Protein AF-B0XCE0-F1 (afdb_monomer)

Mean predicted aligned error: 9.71 Å

Organism: Culex quinquefasciatus (NCBI:txid7176)

pLDDT: mean 85.97, std 21.3, range [27.52, 98.75]

Radius of gyration: 24.55 Å; Cα contacts (8 Å, |Δi|>4): 309; chains: 1; bounding box: 71×74×61 Å

Secondary structure (DSSP, 8-state):
-------------------------EE-HHHHHHHHHHHTT--HHHHHHHHHTTS-SSHHHHHHHHHHHHHTT-EETTTEE-HHHHGGGEEPPTT---HHHHHHHHHHHHHTTS-TT-HHHHHHHHHHHHHHHT-EEP-S-EEPPPPHHHHHHHHHHHHHHTT--HHHHHHHHTT--TTSTTHHHHHHHHHHHTTSEETTTEE-HHHHHHHH--GGGGSHHHHHHHHHHHHHTTTS-HHHHHHHHIIIIITTTSTHHHHHHHHHHHHHTTPPPPS--TT---------------SPPPPP------

Foldseek 3Di:
DDDDDDDDDDDDDPPPPPPPPQPWDWAALVRLLVVLCVVVVNDPVNSVVCVVVVNDPDQVSLSSLLSSCVSLVQADQLPGGNCLRPLVQFDADVPDPCLVVQLVVQLCVQCVPPDSNPSSSSSVSSVVSCVPRVHDGDPGIDTRADDLVRLLVLLVVLCVVLVPDLLQLVCLLVLNQLPDPSRLVSQLSSCVSRVQADPVPGGDLSSQCNHAVQCLSVDPVLVVLLVVLCVVQVVPDSSVSRSCSCVRRNVLGHCSSVSSNVSSCVVCPPPDPDPDPPPPPDPDDPPPDPDDDDDDDDDDPPDDDD

Structure (mmCIF, N/CA/C/O backbone):
data_AF-B0XCE0-F1
#
_entry.id   AF-B0XCE0-F1
#
loop_
_atom_site.group_PDB
_atom_site.id
_atom_site.type_symbol
_atom_site.label_atom_id
_atom_site.label_alt_id
_atom_site.label_comp_id
_atom_site.label_asy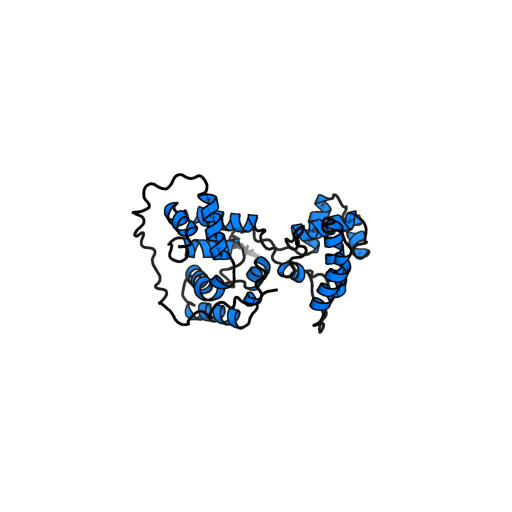m_id
_atom_site.label_entity_id
_atom_site.label_seq_id
_atom_site.pdbx_PDB_ins_code
_atom_site.Cartn_x
_atom_site.Cartn_y
_atom_site.Cartn_z
_atom_site.occupancy
_atom_site.B_iso_or_equiv
_atom_site.auth_seq_id
_atom_site.auth_comp_id
_atom_site.auth_asym_id
_atom_site.auth_atom_id
_atom_site.pdbx_PDB_model_num
ATOM 1 N N . MET A 1 1 ? -46.531 -47.023 -30.303 1.00 39.19 1 MET A N 1
ATOM 2 C CA . MET A 1 1 ? -45.510 -46.548 -29.345 1.00 39.19 1 MET A CA 1
ATOM 3 C C . MET A 1 1 ? -45.170 -45.105 -29.691 1.00 39.19 1 MET A C 1
ATOM 5 O O . MET A 1 1 ? -44.589 -44.873 -30.740 1.00 39.19 1 MET A O 1
ATOM 9 N N . ARG A 1 2 ? -45.614 -44.132 -28.889 1.00 35.97 2 ARG A N 1
ATOM 10 C CA . ARG A 1 2 ? -45.215 -42.720 -29.003 1.00 35.97 2 ARG A CA 1
ATOM 11 C C . ARG A 1 2 ? -44.577 -42.341 -27.670 1.00 35.97 2 ARG A C 1
ATOM 13 O O . ARG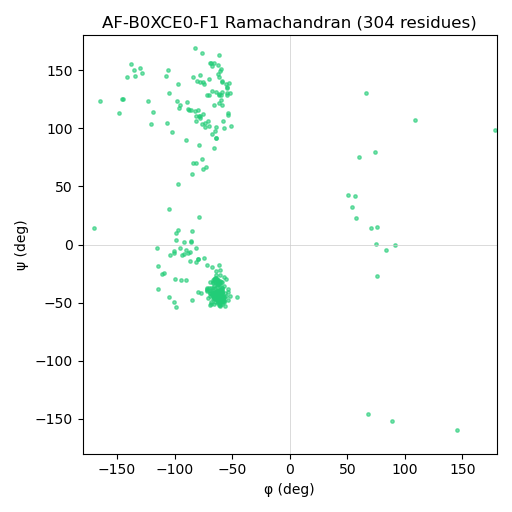 A 1 2 ? -45.287 -42.222 -26.678 1.00 35.97 2 ARG A O 1
ATOM 20 N N . SER A 1 3 ? -43.251 -42.254 -27.647 1.00 39.88 3 SER A N 1
ATOM 21 C CA . SER A 1 3 ? -42.489 -41.800 -26.482 1.00 39.88 3 SER A CA 1
ATOM 22 C C . SER A 1 3 ? -42.481 -40.277 -26.457 1.00 39.88 3 SER A C 1
ATOM 24 O O . SER A 1 3 ? -41.913 -39.651 -27.349 1.00 39.88 3 SER A O 1
ATOM 26 N N . SER A 1 4 ? -43.103 -39.688 -25.439 1.00 41.34 4 SER A N 1
ATOM 27 C CA . SER A 1 4 ? -42.958 -38.267 -25.123 1.00 41.34 4 SER A CA 1
ATOM 28 C C . SER A 1 4 ? -41.756 -38.093 -24.199 1.00 41.34 4 SER A C 1
ATOM 30 O O . SER A 1 4 ? -41.751 -38.605 -23.082 1.00 41.34 4 SER A O 1
ATOM 32 N N . ILE A 1 5 ? -40.730 -37.391 -24.676 1.00 47.34 5 ILE A N 1
ATOM 33 C CA . ILE A 1 5 ? -39.551 -37.010 -23.892 1.00 47.34 5 ILE A CA 1
ATOM 34 C C . ILE A 1 5 ? -39.867 -35.675 -23.212 1.00 47.34 5 ILE A C 1
ATOM 36 O O . ILE A 1 5 ? -40.105 -34.673 -23.883 1.00 47.34 5 ILE A O 1
ATOM 40 N N . ILE A 1 6 ? -39.898 -35.672 -21.880 1.00 51.94 6 ILE A N 1
ATOM 41 C CA . ILE A 1 6 ? -40.080 -34.471 -21.058 1.00 51.94 6 ILE A CA 1
ATOM 42 C C . ILE A 1 6 ? -38.703 -33.831 -20.853 1.00 51.94 6 ILE A C 1
ATOM 44 O O . ILE A 1 6 ? -37.829 -34.424 -20.224 1.00 51.94 6 ILE A O 1
ATOM 48 N N . PHE A 1 7 ? -38.507 -32.622 -21.380 1.00 42.62 7 PHE A N 1
ATOM 49 C CA . PHE A 1 7 ? -37.324 -31.805 -21.108 1.00 42.62 7 PHE A CA 1
ATOM 50 C C . PHE A 1 7 ? -37.498 -31.072 -19.772 1.00 42.62 7 PHE A C 1
ATOM 52 O O . PHE A 1 7 ? -38.310 -30.156 -19.659 1.00 42.62 7 PHE A O 1
ATOM 59 N N . PHE A 1 8 ? -36.722 -31.461 -18.759 1.00 46.72 8 PHE A N 1
ATOM 60 C CA . PHE A 1 8 ? -36.563 -30.679 -17.533 1.00 46.72 8 PHE A CA 1
ATOM 61 C C . PHE A 1 8 ? -35.598 -29.519 -17.796 1.00 46.72 8 PHE A C 1
ATOM 63 O O . PHE A 1 8 ? -34.400 -29.723 -17.984 1.00 46.72 8 PHE A O 1
ATOM 70 N N . VAL A 1 9 ? -36.120 -28.293 -17.806 1.00 47.78 9 VAL A N 1
ATOM 71 C CA . VAL A 1 9 ? -35.304 -27.074 -17.829 1.00 47.78 9 VAL A CA 1
ATOM 72 C C . VAL A 1 9 ? -34.851 -26.780 -16.399 1.00 47.78 9 VAL A C 1
ATOM 74 O O . VAL A 1 9 ? -35.644 -26.366 -15.556 1.00 47.78 9 VAL A O 1
ATOM 77 N N . LEU A 1 10 ? -33.570 -27.017 -16.116 1.00 48.25 10 LEU A N 1
ATOM 78 C CA . LEU A 1 10 ? -32.920 -26.588 -14.878 1.00 48.25 10 LEU A CA 1
ATOM 79 C C . LEU A 1 10 ? -32.693 -25.074 -14.935 1.00 48.25 10 LEU A C 1
ATOM 81 O O . LEU A 1 10 ? -31.787 -24.594 -15.614 1.00 48.25 10 LEU A O 1
ATOM 85 N N . VAL A 1 11 ? -33.513 -24.317 -14.209 1.00 48.44 11 VAL A N 1
ATOM 86 C CA . VAL A 1 11 ? -33.268 -22.894 -13.957 1.00 48.44 11 VAL A CA 1
ATOM 87 C C . VAL A 1 11 ? -32.165 -22.793 -12.903 1.00 48.44 11 VAL A C 1
ATOM 89 O O . VAL A 1 11 ? -32.398 -23.032 -11.719 1.00 48.44 11 VAL A O 1
ATOM 92 N N . GLN A 1 12 ? -30.945 -22.465 -13.330 1.00 51.88 12 GLN A N 1
ATOM 93 C CA . GLN A 1 12 ? -29.872 -22.097 -12.409 1.00 51.88 12 GLN A CA 1
ATOM 94 C C . GLN A 1 12 ? -30.176 -20.720 -11.812 1.00 51.88 12 GLN A C 1
ATOM 96 O O . GLN A 1 12 ? -30.049 -19.690 -12.472 1.00 51.88 12 GLN A O 1
ATOM 101 N N . VAL A 1 13 ? -30.576 -20.706 -10.542 1.00 49.22 13 VAL A N 1
ATOM 102 C CA . VAL A 1 13 ? -30.609 -19.487 -9.734 1.00 49.22 13 VAL A CA 1
ATOM 103 C C . VAL A 1 13 ? -29.165 -19.134 -9.393 1.00 49.22 13 VAL A C 1
ATOM 105 O O . VAL A 1 13 ? -28.558 -19.730 -8.504 1.00 49.22 13 VAL A O 1
ATOM 108 N N . TYR A 1 14 ? -28.597 -18.166 -10.108 1.00 47.81 14 TYR A N 1
ATOM 109 C CA . TYR A 1 14 ? -27.361 -17.531 -9.674 1.00 47.81 14 TYR A CA 1
ATOM 110 C C . TYR A 1 14 ? -27.675 -16.673 -8.448 1.00 47.81 14 TYR A C 1
ATOM 112 O O . TYR A 1 14 ? -28.196 -15.565 -8.559 1.00 47.81 14 TYR A O 1
ATOM 120 N N . LEU A 1 15 ? -27.338 -17.185 -7.263 1.00 43.59 15 LEU A N 1
ATOM 121 C CA . LEU A 1 15 ? -27.109 -16.356 -6.084 1.00 43.59 15 LEU A CA 1
ATOM 122 C C . LEU A 1 15 ? -25.872 -15.498 -6.366 1.00 43.59 15 LEU A C 1
ATOM 124 O O . LEU A 1 15 ? -24.748 -15.843 -6.007 1.00 43.59 15 LEU A O 1
ATOM 128 N N . GLY A 1 16 ? -26.084 -14.382 -7.062 1.00 36.53 16 GLY A N 1
ATOM 129 C CA . GLY A 1 16 ? -25.133 -13.287 -7.105 1.00 36.53 16 GLY A CA 1
ATOM 130 C C . GLY A 1 16 ? -25.012 -12.735 -5.694 1.00 36.53 16 GLY A C 1
ATOM 131 O O . GLY A 1 16 ? -25.796 -11.880 -5.292 1.00 36.53 16 GLY A O 1
ATOM 132 N N . GLY A 1 17 ? -24.058 -13.257 -4.919 1.00 40.50 17 GLY A N 1
ATOM 133 C CA . GLY A 1 17 ? -23.617 -12.594 -3.704 1.00 40.50 17 GLY A CA 1
ATOM 134 C C . GLY A 1 17 ? -23.230 -11.178 -4.100 1.00 40.50 17 GLY A C 1
ATOM 135 O O . GLY A 1 17 ? -22.311 -10.999 -4.898 1.00 40.50 17 GLY A O 1
ATOM 136 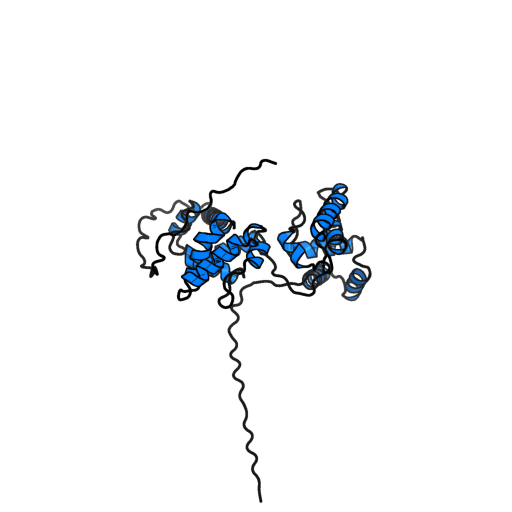N N . ALA A 1 18 ? -23.986 -10.190 -3.624 1.00 38.94 18 ALA A N 1
ATOM 137 C CA . ALA A 1 18 ? -23.699 -8.792 -3.876 1.00 38.94 18 ALA A CA 1
ATOM 138 C C . ALA A 1 18 ? -22.284 -8.516 -3.359 1.00 38.94 18 ALA A C 1
ATOM 140 O O . ALA A 1 18 ? -22.060 -8.401 -2.154 1.00 38.94 18 ALA A O 1
ATOM 141 N N . SER A 1 19 ? -21.312 -8.484 -4.270 1.00 44.38 19 SER A N 1
ATOM 142 C CA . SER A 1 19 ? -19.959 -8.058 -3.956 1.00 44.38 19 SER A CA 1
ATOM 143 C C . SER A 1 19 ? -20.070 -6.597 -3.562 1.00 44.38 19 SER A C 1
ATOM 145 O O . SER A 1 19 ? -20.237 -5.729 -4.418 1.00 44.38 19 SER A O 1
ATOM 147 N N . LEU A 1 20 ? -20.051 -6.333 -2.257 1.00 46.53 20 LEU A N 1
ATOM 148 C CA . LEU A 1 20 ? -20.001 -4.988 -1.714 1.00 46.53 20 LEU A CA 1
ATOM 149 C C . LEU A 1 20 ? -18.799 -4.305 -2.381 1.00 46.53 20 LEU A C 1
ATOM 151 O O . LEU A 1 20 ? -17.667 -4.757 -2.217 1.00 46.53 20 LEU A O 1
ATOM 155 N N . HIS A 1 21 ? -19.060 -3.311 -3.239 1.00 48.22 21 HIS A N 1
ATOM 156 C CA . HIS A 1 21 ? -18.074 -2.734 -4.158 1.00 48.22 21 HIS A CA 1
ATOM 157 C C . HIS A 1 21 ? -17.109 -1.819 -3.387 1.00 48.22 21 HIS A C 1
ATOM 159 O O . HIS A 1 21 ? -17.093 -0.597 -3.529 1.00 48.22 21 HIS A O 1
ATOM 165 N N . HIS A 1 22 ? -16.330 -2.410 -2.487 1.00 64.81 22 HIS A N 1
ATOM 166 C CA . HIS A 1 22 ? -15.210 -1.767 -1.832 1.00 64.81 22 HIS A CA 1
ATOM 167 C C . HIS A 1 22 ? -14.111 -1.585 -2.870 1.00 64.81 22 HIS A C 1
ATOM 169 O O . HIS A 1 22 ? -13.747 -2.536 -3.559 1.00 64.81 22 HIS A O 1
ATOM 175 N N . LYS A 1 23 ? -13.580 -0.365 -2.995 1.00 75.06 23 LYS A N 1
ATOM 176 C CA . LYS A 1 23 ? -12.422 -0.073 -3.850 1.00 75.06 23 LYS A CA 1
ATOM 177 C C . LYS A 1 23 ? -11.157 -0.653 -3.204 1.00 75.06 23 LYS A C 1
ATOM 179 O O . LYS A 1 23 ? -10.329 0.097 -2.691 1.00 75.06 23 LYS A O 1
ATOM 184 N N . ILE A 1 24 ? -11.083 -1.979 -3.126 1.00 90.81 24 ILE A N 1
ATOM 185 C CA . ILE A 1 24 ? -9.892 -2.740 -2.765 1.00 90.81 24 ILE A CA 1
ATOM 186 C C . ILE A 1 24 ? -9.241 -3.128 -4.083 1.00 90.81 24 ILE A C 1
ATOM 188 O O . ILE A 1 24 ? -9.856 -3.795 -4.915 1.00 90.81 24 ILE A O 1
ATOM 192 N N . THR A 1 25 ? -8.006 -2.691 -4.278 1.00 93.69 25 THR A N 1
ATOM 193 C CA . THR A 1 25 ? -7.316 -2.851 -5.552 1.00 93.69 25 THR A CA 1
ATOM 194 C C . THR A 1 25 ? -6.287 -3.962 -5.440 1.00 93.69 25 THR A C 1
ATOM 196 O O . THR A 1 25 ? -5.467 -3.974 -4.523 1.00 93.69 25 THR A O 1
ATOM 199 N N . TYR A 1 26 ? -6.317 -4.880 -6.404 1.00 95.62 26 TYR A N 1
ATOM 200 C CA . TYR A 1 26 ? -5.296 -5.902 -6.579 1.00 95.62 26 TYR A CA 1
ATOM 201 C C . TYR A 1 26 ? -4.713 -5.792 -7.985 1.00 95.62 26 TYR A C 1
ATOM 203 O O . TYR A 1 26 ? -5.460 -5.884 -8.962 1.00 95.62 26 TYR A O 1
ATOM 211 N N . LYS A 1 27 ? -3.394 -5.628 -8.094 1.00 96.81 27 LYS A N 1
ATOM 212 C CA . LYS A 1 27 ? -2.685 -5.530 -9.380 1.00 96.81 27 LYS A CA 1
ATOM 213 C C . LYS A 1 27 ? -1.446 -6.406 -9.368 1.00 96.81 27 LYS A C 1
ATOM 215 O O . LYS A 1 27 ? -0.817 -6.581 -8.330 1.00 96.81 27 LYS A O 1
ATOM 220 N N . SER A 1 28 ? -1.104 -6.992 -10.505 1.00 98.00 28 SER A N 1
ATOM 221 C CA . SER A 1 28 ? 0.242 -7.518 -10.744 1.00 98.00 28 SER A CA 1
ATOM 222 C C . SER A 1 28 ? 1.176 -6.381 -11.174 1.00 98.00 28 SER A C 1
ATOM 224 O O . SER A 1 28 ? 0.712 -5.289 -11.513 1.00 98.00 28 SER A O 1
ATOM 226 N N . PHE A 1 29 ? 2.488 -6.632 -11.214 1.00 98.25 29 PHE A N 1
ATOM 227 C CA . PHE A 1 29 ? 3.428 -5.654 -11.772 1.00 98.25 29 PHE A CA 1
ATOM 228 C C . PHE A 1 29 ? 3.095 -5.342 -13.239 1.00 98.25 29 PHE A C 1
ATOM 230 O O . PHE A 1 29 ? 3.064 -4.183 -13.636 1.00 98.25 29 PHE A O 1
ATOM 237 N N . HIS A 1 30 ? 2.748 -6.371 -14.020 1.00 97.50 30 HIS A N 1
ATOM 238 C CA . HIS A 1 30 ? 2.351 -6.225 -15.422 1.00 97.50 30 HIS A CA 1
ATOM 239 C C . HIS A 1 30 ? 1.041 -5.450 -15.612 1.00 97.50 30 HIS A C 1
ATOM 241 O O . HIS A 1 30 ? 0.876 -4.803 -16.642 1.00 97.50 30 HIS A O 1
ATOM 247 N N . ASP A 1 31 ? 0.105 -5.499 -14.659 1.00 97.94 31 ASP A N 1
ATOM 248 C CA . ASP A 1 31 ? -1.089 -4.644 -14.706 1.00 97.94 31 ASP A CA 1
ATOM 249 C C . ASP A 1 31 ? -0.688 -3.170 -14.565 1.00 97.94 31 ASP A C 1
ATOM 251 O O . ASP A 1 31 ? -1.054 -2.359 -15.409 1.00 97.94 31 ASP A O 1
ATOM 255 N N . GLY A 1 32 ? 0.136 -2.839 -13.561 1.00 97.62 32 GLY A N 1
ATOM 256 C CA . GLY A 1 32 ? 0.628 -1.471 -13.363 1.00 97.62 32 GLY A CA 1
ATOM 257 C C . GLY A 1 32 ? 1.460 -0.958 -14.543 1.00 97.62 32 GLY A C 1
ATOM 258 O O . GLY A 1 32 ? 1.291 0.186 -14.961 1.00 97.62 32 GLY A O 1
ATOM 259 N N . LEU A 1 33 ? 2.306 -1.823 -15.110 1.00 98.06 33 LEU A N 1
ATOM 260 C CA . LEU A 1 33 ? 3.136 -1.513 -16.271 1.00 98.06 33 LEU A CA 1
ATOM 261 C C . LEU A 1 33 ? 2.290 -1.209 -17.515 1.00 98.06 33 LEU A C 1
ATOM 263 O O . LEU A 1 33 ? 2.564 -0.237 -18.212 1.00 98.06 33 LEU A O 1
ATOM 267 N N . ARG A 1 34 ? 1.250 -2.010 -17.783 1.00 98.25 34 ARG A N 1
ATOM 268 C CA . ARG A 1 34 ? 0.350 -1.802 -18.929 1.00 98.25 34 ARG A CA 1
ATOM 269 C C . ARG A 1 34 ? -0.482 -0.535 -18.793 1.00 98.25 34 ARG A C 1
ATOM 271 O O . ARG A 1 34 ? -0.550 0.226 -19.746 1.00 98.25 34 ARG A O 1
ATOM 278 N N . GLU A 1 35 ? -1.035 -0.263 -17.613 1.00 98.25 35 GLU A N 1
ATOM 279 C CA . GLU A 1 35 ? -1.755 0.995 -17.369 1.00 98.25 35 GLU A CA 1
ATOM 280 C C . GLU A 1 35 ? -0.847 2.216 -17.607 1.00 98.25 35 GLU A C 1
ATOM 282 O O . GLU A 1 35 ? -1.242 3.183 -18.248 1.00 98.25 35 GLU A O 1
ATOM 287 N N . CYS A 1 36 ? 0.409 2.162 -17.157 1.00 98.62 36 CYS A N 1
ATOM 288 C CA . CYS A 1 36 ? 1.365 3.238 -17.421 1.00 98.62 36 CYS A CA 1
ATOM 289 C C . CYS A 1 36 ? 1.792 3.328 -18.891 1.00 98.62 36 CYS A C 1
ATOM 291 O O . CYS A 1 36 ? 2.055 4.425 -19.379 1.00 98.62 36 CYS A O 1
ATOM 293 N N . ALA A 1 37 ? 1.852 2.205 -19.609 1.00 98.56 37 ALA A N 1
ATOM 294 C CA . ALA A 1 37 ? 2.075 2.211 -21.049 1.00 98.56 37 ALA A CA 1
ATOM 295 C C . ALA A 1 37 ? 0.922 2.912 -21.783 1.00 98.56 37 ALA A C 1
ATOM 297 O O . ALA A 1 37 ? 1.190 3.708 -22.678 1.00 98.56 37 ALA A O 1
ATOM 298 N N . GLU A 1 38 ? -0.328 2.702 -21.357 1.00 98.31 38 GLU A N 1
ATOM 299 C CA . GLU A 1 38 ? -1.489 3.435 -21.879 1.00 98.31 38 GLU A CA 1
ATOM 300 C C . GLU A 1 38 ? -1.363 4.945 -21.626 1.00 98.31 38 GLU A C 1
ATOM 302 O O . GLU A 1 38 ? -1.566 5.732 -22.547 1.00 98.31 38 GLU A O 1
ATOM 307 N N . TYR A 1 39 ? -0.951 5.366 -20.423 1.00 98.12 39 TYR A N 1
ATOM 308 C CA . TYR A 1 39 ? -0.774 6.792 -20.097 1.00 98.12 39 TYR A CA 1
ATOM 309 C C . TYR A 1 39 ? 0.310 7.487 -20.928 1.00 98.12 39 TYR A C 1
ATOM 311 O O . TYR A 1 39 ? 0.215 8.687 -21.177 1.00 98.12 39 TYR A O 1
ATOM 319 N N . TYR A 1 40 ? 1.342 6.748 -21.337 1.00 97.94 40 TYR A N 1
ATOM 320 C CA . TYR A 1 40 ? 2.426 7.253 -22.182 1.00 97.94 40 TYR A CA 1
ATOM 321 C C . TYR A 1 40 ? 2.255 6.910 -23.667 1.00 97.94 40 TYR A C 1
ATOM 323 O O . TYR A 1 40 ? 3.193 7.108 -24.437 1.00 97.94 40 TYR A O 1
ATOM 331 N N . GLU A 1 41 ? 1.093 6.384 -24.068 1.00 97.88 41 GLU A N 1
ATOM 332 C CA . GLU A 1 41 ? 0.791 5.986 -25.450 1.00 97.88 41 GLU A CA 1
ATOM 333 C C . GLU A 1 41 ? 1.830 5.008 -26.048 1.00 97.88 41 GLU A C 1
ATOM 335 O O . GLU A 1 41 ? 2.108 4.989 -27.250 1.00 97.88 41 GLU A O 1
ATOM 340 N N . ILE A 1 42 ? 2.418 4.154 -25.205 1.00 98.06 42 ILE A N 1
ATOM 341 C CA . ILE A 1 42 ? 3.362 3.112 -25.613 1.00 98.06 42 ILE A CA 1
ATOM 342 C C . ILE A 1 42 ? 2.559 1.928 -26.156 1.00 98.06 42 ILE A C 1
ATOM 344 O O . ILE A 1 42 ? 1.820 1.271 -25.425 1.00 98.06 42 ILE A O 1
ATOM 348 N N . SER A 1 43 ? 2.727 1.627 -27.447 1.00 97.94 43 SER A N 1
ATOM 349 C CA . SER A 1 43 ? 2.045 0.490 -28.076 1.00 97.94 43 SER A CA 1
ATOM 350 C C . SER A 1 43 ? 2.399 -0.842 -27.401 1.00 97.94 43 SER A C 1
ATOM 352 O O . SER A 1 43 ? 3.527 -1.024 -26.936 1.00 97.94 43 SER A O 1
ATOM 354 N N . ASN A 1 44 ? 1.480 -1.813 -27.439 1.00 97.50 44 ASN A N 1
ATOM 355 C CA . ASN A 1 44 ? 1.734 -3.163 -26.920 1.00 97.50 44 ASN A CA 1
ATOM 356 C C . ASN A 1 44 ? 2.998 -3.792 -27.535 1.00 97.50 44 ASN A C 1
ATOM 358 O O . ASN A 1 44 ? 3.806 -4.357 -26.810 1.00 97.50 44 ASN A O 1
ATOM 362 N N . CYS A 1 45 ? 3.237 -3.612 -28.841 1.00 97.81 45 CYS A N 1
ATOM 363 C CA . CYS A 1 45 ? 4.445 -4.120 -29.501 1.00 97.81 45 CYS A CA 1
ATOM 364 C C . CYS A 1 45 ? 5.733 -3.502 -28.934 1.00 97.81 45 CYS A C 1
ATOM 366 O O . CYS A 1 45 ? 6.739 -4.191 -28.766 1.00 97.81 45 CYS A O 1
ATOM 368 N N . THR A 1 46 ? 5.714 -2.201 -28.635 1.00 98.44 46 THR A N 1
ATOM 369 C CA . THR A 1 46 ? 6.854 -1.507 -28.019 1.00 98.44 46 THR A CA 1
ATOM 370 C C . THR A 1 46 ? 7.058 -1.964 -26.577 1.00 98.44 46 THR A C 1
ATOM 372 O O . THR A 1 46 ? 8.194 -2.194 -26.165 1.00 98.44 46 THR A O 1
ATOM 375 N N . LEU A 1 47 ? 5.972 -2.128 -25.820 1.00 98.38 47 LEU A N 1
ATOM 376 C CA . LEU A 1 47 ? 6.027 -2.612 -24.445 1.00 98.38 47 LEU A CA 1
ATOM 377 C C . LEU A 1 47 ? 6.597 -4.034 -24.368 1.00 98.38 47 LEU A C 1
ATOM 379 O O . LEU A 1 47 ? 7.499 -4.288 -23.571 1.00 98.38 47 LEU A O 1
ATOM 383 N N . ASP A 1 48 ? 6.127 -4.936 -25.229 1.00 98.19 48 ASP A N 1
ATOM 384 C CA . ASP A 1 48 ? 6.626 -6.310 -25.315 1.00 98.19 48 ASP A CA 1
ATOM 385 C C . ASP A 1 48 ? 8.118 -6.333 -25.650 1.00 98.19 48 ASP A C 1
ATOM 387 O O . ASP A 1 48 ? 8.875 -7.105 -25.060 1.00 98.19 48 ASP A O 1
ATOM 391 N N . LYS A 1 49 ? 8.570 -5.434 -26.535 1.00 98.38 49 LYS A N 1
ATOM 392 C CA . LYS A 1 49 ? 9.994 -5.257 -26.830 1.00 98.38 49 LYS A CA 1
ATOM 393 C C . LYS A 1 49 ? 10.778 -4.811 -25.594 1.00 98.38 49 LYS A C 1
ATOM 395 O O . LYS A 1 49 ? 11.814 -5.400 -25.306 1.00 98.38 49 LYS A O 1
ATOM 400 N N . TYR A 1 50 ? 10.288 -3.825 -24.839 1.00 98.44 50 TYR A N 1
ATOM 401 C CA . TYR A 1 50 ? 10.946 -3.397 -23.600 1.00 98.44 50 TYR A CA 1
ATOM 402 C C . TYR A 1 50 ? 11.064 -4.538 -22.589 1.00 98.44 50 TYR A C 1
ATOM 404 O O . TYR A 1 50 ? 12.117 -4.689 -21.978 1.00 98.44 50 TYR A O 1
ATOM 412 N N . ILE A 1 51 ? 10.026 -5.363 -22.438 1.00 97.56 51 ILE A N 1
ATOM 413 C CA . ILE A 1 51 ? 10.053 -6.527 -21.542 1.00 97.56 51 ILE A CA 1
ATOM 414 C C . ILE A 1 51 ? 11.053 -7.576 -22.049 1.00 97.56 51 ILE A C 1
ATOM 416 O O . ILE A 1 51 ? 11.874 -8.063 -21.272 1.00 97.56 51 ILE A O 1
ATOM 420 N N . ALA A 1 52 ? 11.021 -7.901 -23.345 1.00 97.69 52 ALA A N 1
ATOM 421 C CA . ALA A 1 52 ? 11.920 -8.879 -23.961 1.00 97.69 52 ALA A CA 1
ATOM 422 C C . ALA A 1 52 ? 13.399 -8.465 -23.862 1.00 97.69 52 ALA A C 1
ATOM 424 O O . ALA A 1 52 ? 14.272 -9.309 -23.674 1.00 97.69 52 ALA A O 1
ATOM 425 N N . GLU A 1 53 ? 13.675 -7.164 -23.923 1.00 97.44 53 GLU A N 1
ATOM 426 C CA . GLU A 1 53 ? 15.008 -6.576 -23.758 1.00 97.44 53 GLU A CA 1
ATOM 427 C C . GLU A 1 53 ? 15.379 -6.330 -22.283 1.00 97.44 53 GLU A C 1
ATOM 429 O O . GLU A 1 53 ? 16.375 -5.669 -21.999 1.00 97.44 53 GLU A O 1
ATOM 434 N N . SER A 1 54 ? 14.610 -6.877 -21.330 1.00 96.56 54 SER A N 1
ATOM 435 C CA . SER A 1 54 ? 14.847 -6.736 -19.885 1.00 96.56 54 SER A CA 1
ATOM 436 C C . SER A 1 54 ? 14.904 -5.279 -19.410 1.00 96.56 54 SER A C 1
ATOM 438 O O . SER A 1 54 ? 15.709 -4.920 -18.553 1.00 96.56 54 SER A O 1
ATOM 440 N N . TYR A 1 55 ? 13.988 -4.459 -19.932 1.00 97.94 55 TYR A N 1
ATOM 441 C CA . TYR A 1 55 ? 13.789 -3.054 -19.579 1.00 97.94 55 TYR A CA 1
ATOM 442 C C . TYR A 1 55 ? 15.048 -2.212 -19.860 1.00 97.94 55 TYR A C 1
ATOM 444 O O . TYR A 1 55 ? 15.759 -1.848 -18.924 1.00 97.94 55 TYR A O 1
ATOM 452 N N . PRO A 1 56 ? 15.350 -1.887 -21.133 1.00 98.12 56 PRO A N 1
ATOM 453 C CA . PRO A 1 56 ? 16.590 -1.202 -21.498 1.00 98.12 56 PRO A CA 1
ATOM 454 C C . PRO A 1 56 ? 16.712 0.176 -20.832 1.00 98.12 56 PRO A C 1
ATOM 456 O O . PRO A 1 56 ? 15.715 0.869 -20.621 1.00 98.12 56 PRO A O 1
ATOM 459 N N . ASN A 1 57 ? 17.948 0.606 -20.546 1.00 97.69 57 ASN A N 1
ATOM 460 C CA . ASN A 1 57 ? 18.225 1.884 -19.882 1.00 97.69 57 ASN A CA 1
ATOM 461 C C . ASN A 1 57 ? 18.066 3.079 -20.839 1.00 97.69 57 ASN A C 1
ATOM 463 O O . ASN A 1 57 ? 19.044 3.667 -21.299 1.00 97.69 57 ASN A O 1
ATOM 467 N N . ILE A 1 58 ? 16.819 3.410 -21.161 1.00 97.94 58 ILE A N 1
ATOM 468 C CA . ILE A 1 58 ? 16.433 4.543 -22.004 1.00 97.94 58 ILE A CA 1
ATOM 469 C C . ILE A 1 58 ? 15.338 5.357 -21.316 1.00 97.94 58 ILE A C 1
ATOM 471 O O . ILE A 1 58 ? 14.532 4.818 -20.557 1.00 97.94 58 ILE A O 1
ATOM 475 N N . GLU A 1 59 ? 15.277 6.655 -21.606 1.00 97.56 59 GLU A N 1
ATOM 476 C CA . GLU A 1 59 ? 14.354 7.587 -20.945 1.00 97.56 59 GLU A CA 1
ATOM 477 C C . GLU A 1 59 ? 12.876 7.125 -20.959 1.00 97.56 59 GLU A C 1
ATOM 479 O O . GLU A 1 59 ? 12.253 7.159 -19.892 1.00 97.56 59 GLU A O 1
ATOM 484 N N . PRO A 1 60 ? 12.302 6.609 -22.072 1.00 98.12 60 PRO A N 1
ATOM 485 C CA . PRO A 1 60 ? 10.922 6.115 -22.063 1.00 98.12 60 PRO A CA 1
ATOM 486 C C . PRO A 1 60 ? 10.686 4.984 -21.056 1.00 98.12 60 PRO A C 1
ATOM 488 O O . PRO A 1 60 ? 9.662 4.963 -20.376 1.00 98.12 60 PRO A O 1
ATOM 491 N N . VAL A 1 61 ? 11.649 4.069 -20.909 1.00 98.62 61 VAL A N 1
ATOM 492 C CA . VAL A 1 61 ? 11.562 2.957 -19.953 1.00 98.62 61 VAL A CA 1
ATOM 493 C C . VAL A 1 61 ? 11.725 3.462 -18.524 1.00 98.62 61 VAL A C 1
ATOM 495 O O . VAL A 1 61 ? 10.985 3.031 -17.644 1.00 98.62 61 VAL A O 1
ATOM 498 N N . GLN A 1 62 ? 12.624 4.418 -18.276 1.00 98.56 62 GLN A N 1
ATOM 499 C CA . GLN A 1 62 ? 12.769 5.017 -16.945 1.00 98.56 62 GLN A CA 1
ATOM 500 C C . GLN A 1 62 ? 11.467 5.686 -16.478 1.00 98.56 62 GLN A C 1
ATOM 502 O O . GLN A 1 62 ? 11.035 5.473 -15.344 1.00 98.56 62 GLN A O 1
ATOM 507 N N . ARG A 1 63 ? 10.801 6.442 -17.364 1.00 98.44 63 ARG A N 1
ATOM 508 C CA . ARG A 1 63 ? 9.491 7.059 -17.090 1.00 98.44 63 ARG A CA 1
ATOM 509 C C . ARG A 1 63 ? 8.396 6.015 -16.879 1.00 98.44 63 ARG A C 1
ATOM 511 O O . ARG A 1 63 ? 7.630 6.118 -15.923 1.00 98.44 63 ARG A O 1
ATOM 518 N N . LEU A 1 64 ? 8.353 4.988 -17.729 1.00 98.75 64 LEU A N 1
ATOM 519 C CA . LEU A 1 64 ? 7.401 3.883 -17.616 1.00 98.75 64 LEU A CA 1
ATOM 520 C C . LEU A 1 64 ? 7.531 3.161 -16.264 1.00 98.75 64 LEU A C 1
ATOM 522 O O . LEU A 1 64 ? 6.529 2.930 -15.585 1.00 98.75 64 LEU A O 1
ATOM 526 N N . ILE A 1 65 ? 8.759 2.849 -15.842 1.00 98.75 65 ILE A N 1
ATOM 527 C CA . ILE A 1 65 ? 9.034 2.217 -14.548 1.00 98.75 65 ILE A CA 1
ATOM 528 C C . ILE A 1 65 ? 8.649 3.143 -13.394 1.00 98.75 65 ILE A C 1
ATOM 530 O O . ILE A 1 65 ? 7.946 2.706 -12.488 1.00 98.75 65 ILE A O 1
ATOM 534 N N . HIS A 1 66 ? 9.040 4.419 -13.429 1.00 98.69 66 HIS A N 1
ATOM 535 C CA . HIS A 1 66 ? 8.664 5.388 -12.393 1.00 98.69 66 HIS A CA 1
ATOM 536 C C . HIS A 1 66 ? 7.145 5.502 -12.222 1.00 98.69 66 HIS A C 1
ATOM 538 O O . HIS A 1 66 ? 6.653 5.364 -11.100 1.00 98.69 66 HIS A O 1
ATOM 544 N N . CYS A 1 67 ? 6.398 5.640 -13.323 1.00 98.75 67 CYS A N 1
ATOM 545 C CA . CYS A 1 67 ? 4.936 5.607 -13.293 1.00 98.75 67 CYS A CA 1
ATOM 546 C C . CYS A 1 67 ? 4.419 4.305 -12.681 1.00 98.75 67 CYS A C 1
ATOM 548 O O . CYS A 1 67 ? 3.539 4.336 -11.822 1.00 98.75 67 CYS A O 1
ATOM 550 N N . THR A 1 68 ? 4.985 3.161 -13.078 1.00 98.75 68 THR A N 1
ATOM 551 C CA . THR A 1 68 ? 4.557 1.847 -12.581 1.00 98.75 68 THR A CA 1
ATOM 552 C C . THR A 1 68 ? 4.716 1.763 -11.066 1.00 98.75 68 THR A C 1
ATOM 554 O O . THR A 1 68 ? 3.784 1.361 -10.375 1.00 98.75 68 THR A O 1
ATOM 557 N N . LEU A 1 69 ? 5.855 2.201 -10.518 1.00 98.62 69 LEU A N 1
ATOM 558 C CA . LEU A 1 69 ? 6.076 2.178 -9.071 1.00 98.62 69 LEU A CA 1
ATOM 559 C C . LEU A 1 69 ? 5.136 3.132 -8.314 1.00 98.62 69 LEU A C 1
ATOM 561 O O . LEU A 1 69 ? 4.685 2.802 -7.215 1.00 98.62 69 LEU A O 1
ATOM 565 N N . HIS A 1 70 ? 4.808 4.292 -8.890 1.00 97.75 70 HIS A N 1
ATOM 566 C CA . HIS A 1 70 ? 3.803 5.204 -8.329 1.00 97.75 70 HIS A CA 1
ATOM 567 C C . HIS A 1 70 ? 2.397 4.600 -8.355 1.00 97.75 70 HIS A C 1
ATOM 569 O O . HIS A 1 70 ? 1.704 4.613 -7.340 1.00 97.75 70 HIS A O 1
ATOM 575 N N . ASN A 1 71 ? 1.994 4.005 -9.477 1.00 96.62 71 ASN A N 1
ATOM 576 C CA . ASN A 1 71 ? 0.680 3.383 -9.657 1.00 96.62 71 ASN A CA 1
ATOM 577 C C . ASN A 1 71 ? 0.480 2.154 -8.743 1.00 96.62 71 ASN A C 1
ATOM 579 O O . ASN A 1 71 ? -0.631 1.851 -8.310 1.00 96.62 71 ASN A O 1
ATOM 583 N N . LEU A 1 72 ? 1.569 1.461 -8.395 1.00 98.12 72 LEU A N 1
ATOM 584 C CA . LEU A 1 72 ? 1.579 0.379 -7.403 1.00 98.12 72 LEU A CA 1
ATOM 585 C C . LEU A 1 72 ? 1.748 0.883 -5.957 1.00 98.12 72 LEU A C 1
ATOM 587 O O . LEU A 1 72 ? 1.818 0.075 -5.031 1.00 98.12 72 LEU A O 1
ATOM 591 N N . VAL A 1 73 ? 1.820 2.204 -5.752 1.00 98.00 73 VAL A N 1
ATOM 592 C CA . VAL A 1 73 ? 1.999 2.880 -4.452 1.00 98.00 73 VAL A CA 1
ATOM 593 C C . VAL A 1 73 ? 3.282 2.432 -3.734 1.00 98.00 73 VAL A C 1
ATOM 595 O O . VAL A 1 73 ? 3.440 2.583 -2.522 1.00 98.00 73 VAL A O 1
ATOM 598 N N . SER A 1 74 ? 4.247 1.915 -4.492 1.00 98.31 74 SER A N 1
ATOM 599 C CA . SER A 1 74 ? 5.487 1.328 -3.992 1.00 98.31 74 SER A CA 1
ATOM 600 C C . SER A 1 74 ? 6.676 2.287 -4.051 1.00 98.31 74 SER A C 1
ATOM 602 O O . SER A 1 74 ? 7.797 1.898 -3.727 1.00 98.31 74 SER A O 1
ATOM 604 N N . TRP A 1 75 ? 6.451 3.537 -4.452 1.00 97.75 75 TRP A N 1
ATOM 605 C CA . TRP A 1 75 ? 7.461 4.586 -4.549 1.00 97.75 75 TRP A CA 1
ATOM 606 C C . TRP A 1 75 ? 6.934 5.918 -4.019 1.00 97.75 75 TRP A C 1
ATOM 608 O O . TRP A 1 75 ? 5.729 6.164 -3.948 1.00 97.75 75 TRP A O 1
ATOM 618 N N . THR A 1 76 ? 7.841 6.779 -3.578 1.00 95.62 76 THR A N 1
ATOM 619 C CA . THR A 1 76 ? 7.546 8.167 -3.229 1.00 95.62 76 THR A CA 1
ATOM 620 C C . THR A 1 76 ? 8.734 9.022 -3.620 1.00 95.62 76 THR A C 1
ATOM 622 O O . THR A 1 76 ? 9.856 8.762 -3.184 1.00 95.62 76 THR A O 1
ATOM 625 N N . ASP A 1 77 ? 8.496 10.052 -4.426 1.00 94.50 77 ASP A N 1
ATOM 626 C CA . ASP A 1 77 ? 9.559 10.960 -4.846 1.00 94.50 77 ASP A CA 1
ATOM 627 C C . ASP A 1 77 ? 10.220 11.620 -3.627 1.00 94.50 77 ASP A C 1
ATOM 629 O O . ASP A 1 77 ? 9.586 11.897 -2.607 1.00 94.50 77 ASP A O 1
ATOM 633 N N . GLY A 1 78 ? 11.545 11.748 -3.680 1.00 90.56 78 GLY A N 1
ATOM 634 C CA . GLY A 1 78 ? 12.376 12.181 -2.552 1.00 90.56 78 GLY A CA 1
ATOM 635 C C . GLY A 1 78 ? 12.621 11.127 -1.459 1.00 90.56 78 GLY A C 1
ATOM 636 O O . GLY A 1 78 ? 13.678 11.165 -0.836 1.00 90.56 78 GLY A O 1
ATOM 637 N N . LYS A 1 79 ? 11.720 10.153 -1.249 1.00 92.81 79 LYS A N 1
ATOM 638 C CA . LYS A 1 79 ? 11.884 9.083 -0.235 1.00 92.81 79 LYS A CA 1
ATOM 639 C C . LYS A 1 79 ? 12.380 7.752 -0.816 1.00 92.81 79 LYS A C 1
ATOM 641 O O . LYS A 1 79 ? 13.073 7.005 -0.134 1.00 92.81 79 LYS A O 1
ATOM 646 N N . GLY A 1 80 ? 12.057 7.465 -2.074 1.00 95.00 80 GLY A N 1
ATOM 647 C CA . GLY A 1 80 ? 12.411 6.229 -2.766 1.00 95.00 80 GLY A CA 1
ATOM 648 C C . GLY A 1 80 ? 11.380 5.110 -2.603 1.00 95.00 80 GLY A C 1
ATOM 649 O O . GLY A 1 80 ? 10.178 5.352 -2.469 1.00 95.00 80 GLY A O 1
ATOM 650 N N . VAL A 1 81 ? 11.857 3.866 -2.670 1.00 97.50 81 VAL A N 1
ATOM 651 C CA . VAL A 1 81 ? 11.014 2.664 -2.671 1.00 97.50 81 VAL A CA 1
ATOM 652 C C . VAL A 1 81 ? 10.440 2.358 -1.290 1.00 97.50 81 VAL A C 1
ATOM 654 O O . VAL A 1 81 ? 11.134 2.395 -0.276 1.00 97.50 81 VAL A O 1
ATOM 657 N N . LYS A 1 82 ? 9.169 1.967 -1.262 1.00 98.00 82 LYS A N 1
ATOM 658 C CA . LYS A 1 82 ? 8.519 1.361 -0.100 1.00 98.00 82 LYS A CA 1
ATOM 659 C C . LYS A 1 82 ? 8.691 -0.147 -0.187 1.00 98.00 82 LYS A C 1
ATOM 661 O O . LYS A 1 82 ? 7.869 -0.843 -0.781 1.00 98.00 82 LYS A O 1
ATOM 666 N N . GLU A 1 83 ? 9.775 -0.659 0.392 1.00 97.44 83 GLU A N 1
ATOM 667 C CA . GLU A 1 83 ? 10.114 -2.088 0.320 1.00 97.44 83 GLU A CA 1
ATOM 668 C C . GLU A 1 83 ? 8.963 -2.996 0.790 1.00 97.44 83 GLU A C 1
ATOM 670 O O . GLU A 1 83 ? 8.698 -4.018 0.164 1.00 97.44 83 GLU A O 1
ATOM 675 N N . HIS A 1 84 ? 8.226 -2.601 1.837 1.00 97.38 84 HIS A N 1
ATOM 676 C CA . HIS A 1 84 ? 7.074 -3.347 2.361 1.00 97.38 84 HIS A CA 1
ATOM 677 C C . HIS A 1 84 ? 5.919 -3.524 1.359 1.00 97.38 84 HIS A C 1
ATOM 679 O O . HIS A 1 84 ? 5.097 -4.416 1.545 1.00 97.38 84 HIS A O 1
ATOM 685 N N . VAL A 1 85 ? 5.887 -2.719 0.294 1.00 98.38 85 VAL A N 1
ATOM 686 C CA . VAL A 1 85 ? 4.950 -2.844 -0.829 1.00 98.38 85 VAL A CA 1
ATOM 687 C C . VAL A 1 85 ? 5.625 -3.553 -1.994 1.00 98.38 85 VAL A C 1
ATOM 689 O O . VAL A 1 85 ? 5.125 -4.558 -2.498 1.00 98.38 85 VAL A O 1
ATOM 692 N N . PHE A 1 86 ? 6.782 -3.039 -2.422 1.00 98.50 86 PHE A N 1
ATOM 693 C CA . PHE A 1 86 ? 7.369 -3.428 -3.700 1.00 98.50 86 PHE A CA 1
ATOM 694 C C . PHE A 1 86 ? 7.830 -4.885 -3.727 1.00 98.50 86 PHE A C 1
ATOM 696 O O . PHE A 1 86 ? 7.705 -5.564 -4.745 1.00 98.50 86 PHE A O 1
ATOM 703 N N . ARG A 1 87 ? 8.274 -5.407 -2.580 1.00 96.88 87 ARG A N 1
ATOM 704 C CA . ARG A 1 87 ? 8.682 -6.807 -2.454 1.00 96.88 87 ARG A CA 1
ATOM 705 C C . ARG A 1 87 ? 7.602 -7.813 -2.847 1.00 96.88 87 ARG A C 1
ATOM 707 O O . ARG A 1 87 ? 7.933 -8.913 -3.272 1.00 96.88 87 ARG A O 1
ATOM 714 N N . ASN A 1 88 ? 6.323 -7.457 -2.702 1.00 97.50 88 ASN A N 1
ATOM 715 C CA . ASN A 1 88 ? 5.211 -8.375 -2.947 1.00 97.50 88 ASN A CA 1
ATOM 716 C C . ASN A 1 88 ? 5.103 -8.750 -4.436 1.00 97.50 88 ASN A C 1
ATOM 718 O O . ASN A 1 88 ? 4.511 -9.769 -4.788 1.00 97.50 88 ASN A O 1
ATOM 722 N N . PHE A 1 89 ? 5.703 -7.950 -5.321 1.00 98.38 89 PHE A N 1
ATOM 723 C CA . PHE A 1 89 ? 5.725 -8.188 -6.762 1.00 98.38 89 PHE A CA 1
ATOM 724 C C . PHE A 1 89 ? 6.852 -9.112 -7.217 1.00 98.38 89 PHE A C 1
ATOM 726 O O . PHE A 1 89 ? 6.965 -9.356 -8.414 1.00 98.38 89 PHE A O 1
ATOM 733 N N . PHE A 1 90 ? 7.653 -9.654 -6.298 1.00 98.00 90 PHE A N 1
ATOM 734 C CA . PHE A 1 90 ? 8.782 -10.519 -6.620 1.00 98.00 90 PHE A CA 1
ATOM 735 C C . PHE A 1 90 ? 8.735 -11.821 -5.822 1.00 98.00 90 PHE A C 1
ATOM 737 O O . PHE A 1 90 ? 8.280 -11.867 -4.680 1.00 98.00 90 PHE A O 1
ATOM 744 N N . VAL A 1 91 ? 9.234 -12.891 -6.433 1.00 96.44 91 VAL A N 1
ATOM 745 C CA . VAL A 1 91 ? 9.395 -14.207 -5.818 1.00 96.44 91 VAL A CA 1
ATOM 746 C C . VAL A 1 91 ? 10.884 -14.548 -5.822 1.00 96.44 91 VAL A C 1
ATOM 748 O O . VAL A 1 91 ? 11.452 -14.716 -6.908 1.00 96.44 91 VAL A O 1
ATOM 751 N N . PRO A 1 92 ? 11.531 -14.644 -4.646 1.00 95.38 92 PRO A N 1
ATOM 752 C CA . PRO A 1 92 ? 12.932 -15.027 -4.575 1.00 95.38 92 PRO A CA 1
ATOM 753 C C . PRO A 1 92 ? 13.137 -16.470 -5.037 1.00 95.38 92 PRO A C 1
ATOM 755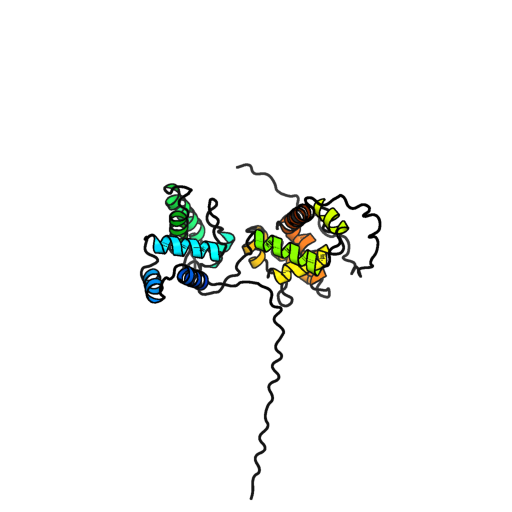 O O . PRO A 1 92 ? 12.221 -17.297 -4.993 1.00 95.38 92 PRO A O 1
ATOM 758 N N . ALA A 1 93 ? 14.355 -16.777 -5.483 1.00 90.88 93 ALA A N 1
ATOM 759 C CA . ALA A 1 93 ? 14.724 -18.141 -5.836 1.00 90.88 93 ALA A CA 1
ATOM 760 C C . ALA A 1 93 ? 14.639 -19.064 -4.609 1.00 90.88 93 ALA A C 1
ATOM 762 O O . ALA A 1 93 ? 14.919 -18.660 -3.478 1.00 90.88 93 ALA A O 1
ATOM 763 N N . VAL A 1 94 ? 14.265 -20.326 -4.830 1.00 92.12 94 VAL A N 1
ATOM 764 C CA . VAL A 1 94 ? 14.177 -21.319 -3.752 1.00 92.12 94 VAL A CA 1
ATOM 765 C C . VAL A 1 94 ? 15.548 -21.477 -3.090 1.00 92.12 94 VAL A C 1
ATOM 767 O O . VAL A 1 94 ? 16.531 -21.773 -3.762 1.00 92.12 94 VAL A O 1
ATOM 770 N N . GLY A 1 95 ? 15.604 -21.284 -1.770 1.00 89.69 95 GLY A N 1
ATOM 771 C CA . GLY A 1 95 ? 16.835 -21.394 -0.982 1.00 89.69 95 GLY A CA 1
ATOM 772 C C . GLY A 1 95 ? 17.710 -20.137 -0.959 1.00 89.69 95 GLY A C 1
ATOM 773 O O . GLY A 1 95 ? 18.689 -20.112 -0.217 1.00 89.69 95 GLY A O 1
ATOM 774 N N . ASP A 1 96 ? 17.364 -19.082 -1.701 1.00 92.31 96 ASP A N 1
ATOM 775 C CA . ASP A 1 96 ? 18.036 -17.791 -1.565 1.00 92.31 96 ASP A CA 1
ATOM 776 C C . ASP A 1 96 ? 17.493 -17.055 -0.336 1.00 92.31 96 ASP A C 1
ATOM 778 O O . ASP A 1 96 ? 16.343 -16.624 -0.306 1.00 92.31 96 ASP A O 1
ATOM 782 N N . SER A 1 97 ? 18.324 -16.916 0.693 1.00 92.88 97 SER A N 1
ATOM 783 C CA . SER A 1 97 ? 18.023 -16.129 1.894 1.00 92.88 97 SER A CA 1
ATOM 784 C C . SER A 1 97 ? 18.675 -14.743 1.886 1.00 92.88 97 SER A C 1
ATOM 786 O O . SER A 1 97 ? 18.452 -13.951 2.799 1.00 92.88 97 SER A O 1
ATOM 788 N N . CYS A 1 98 ? 19.510 -14.444 0.889 1.00 94.75 98 CYS A N 1
ATOM 789 C CA . CYS A 1 98 ? 20.343 -13.242 0.833 1.00 94.75 98 CYS A CA 1
ATOM 790 C C . CYS A 1 98 ? 19.804 -12.179 -0.137 1.00 94.75 98 CYS A C 1
ATOM 792 O O . CYS A 1 98 ? 20.316 -11.056 -0.139 1.00 94.75 98 CYS A O 1
ATOM 794 N N . TYR A 1 99 ? 18.784 -12.502 -0.940 1.00 95.88 99 TYR A N 1
ATOM 795 C CA . TYR A 1 99 ? 18.164 -11.613 -1.934 1.00 95.88 99 TYR A CA 1
ATOM 796 C C . TYR A 1 99 ? 17.868 -10.204 -1.400 1.00 95.88 99 TYR A C 1
ATOM 798 O O . TYR A 1 99 ? 18.218 -9.213 -2.041 1.00 95.88 99 TYR A O 1
ATOM 806 N N . ALA A 1 100 ? 17.294 -10.087 -0.198 1.00 95.56 100 ALA A N 1
ATOM 807 C CA . ALA A 1 100 ? 16.893 -8.797 0.361 1.00 95.56 100 ALA A CA 1
ATOM 808 C C . ALA A 1 100 ? 18.111 -7.907 0.651 1.00 95.56 100 ALA A C 1
ATOM 810 O O . ALA A 1 100 ? 18.144 -6.741 0.259 1.00 95.56 100 ALA A O 1
ATOM 811 N N . ASN A 1 101 ? 19.151 -8.467 1.279 1.00 97.12 101 ASN A N 1
ATOM 812 C CA . ASN A 1 101 ? 20.375 -7.724 1.585 1.0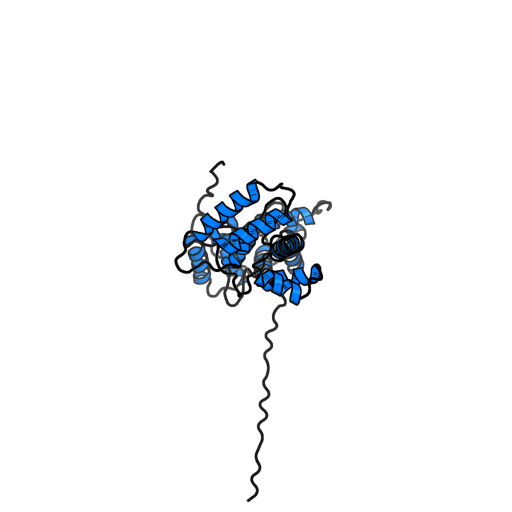0 97.12 101 ASN A CA 1
ATOM 813 C C . ASN A 1 101 ? 21.124 -7.323 0.309 1.00 97.12 101 ASN A C 1
ATOM 815 O O . ASN A 1 101 ? 21.533 -6.170 0.191 1.00 97.12 101 ASN A O 1
ATOM 819 N N . ARG A 1 102 ? 21.231 -8.229 -0.674 1.00 97.00 102 ARG A N 1
ATOM 820 C CA . ARG A 1 102 ? 21.838 -7.920 -1.981 1.00 97.00 102 ARG A CA 1
ATOM 821 C C . ARG A 1 102 ? 21.080 -6.824 -2.723 1.00 97.00 102 ARG A C 1
ATOM 823 O O . ARG A 1 102 ? 21.700 -5.926 -3.286 1.00 97.00 102 ARG A O 1
ATOM 830 N N . THR A 1 103 ? 19.749 -6.859 -2.676 1.00 98.00 103 THR A N 1
ATOM 831 C CA . THR A 1 103 ? 18.911 -5.836 -3.311 1.00 98.00 103 THR A CA 1
ATOM 832 C C . THR A 1 103 ? 19.127 -4.468 -2.670 1.00 98.00 103 THR A C 1
ATOM 834 O O . THR A 1 103 ? 19.357 -3.496 -3.384 1.00 98.00 103 THR A O 1
ATOM 837 N N . ARG A 1 104 ? 19.127 -4.373 -1.333 1.00 97.62 104 ARG A N 1
ATOM 838 C CA . ARG A 1 104 ? 19.380 -3.100 -0.633 1.00 97.62 104 ARG A CA 1
ATOM 839 C C . ARG A 1 104 ? 20.775 -2.548 -0.916 1.00 97.62 104 ARG A C 1
ATOM 841 O O . ARG A 1 104 ? 20.914 -1.343 -1.116 1.00 97.62 104 ARG A O 1
ATOM 848 N N . GLU A 1 105 ? 21.788 -3.412 -0.968 1.00 97.75 105 GLU A N 1
ATOM 849 C CA . GLU A 1 105 ? 23.157 -3.006 -1.306 1.00 97.75 105 GLU A CA 1
ATOM 850 C C . GLU A 1 105 ? 23.259 -2.479 -2.741 1.00 97.75 105 GLU A C 1
ATOM 852 O O . GLU A 1 105 ? 23.839 -1.418 -2.980 1.00 97.75 105 GLU A O 1
ATOM 857 N N . CYS A 1 106 ? 22.626 -3.178 -3.688 1.00 98.06 106 CYS A N 1
ATOM 858 C CA . CYS A 1 106 ? 22.521 -2.736 -5.074 1.00 98.06 106 CYS A CA 1
ATOM 859 C C . CYS A 1 106 ? 21.869 -1.351 -5.164 1.00 98.06 106 CYS A C 1
ATOM 861 O O . CYS A 1 106 ? 22.443 -0.453 -5.777 1.00 98.06 106 CYS A O 1
ATOM 863 N N . ILE A 1 107 ? 20.726 -1.141 -4.496 1.00 97.50 107 ILE A N 1
ATOM 864 C CA . ILE A 1 107 ? 20.011 0.146 -4.512 1.00 97.50 1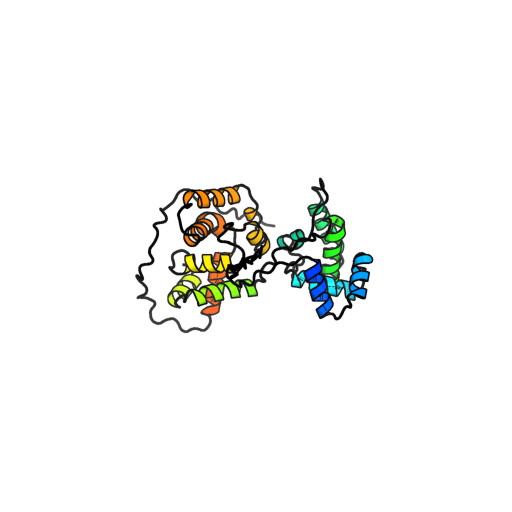07 ILE A CA 1
ATOM 865 C C . ILE A 1 107 ? 20.894 1.254 -3.946 1.00 97.50 107 ILE A C 1
ATOM 867 O O . ILE A 1 107 ? 20.982 2.328 -4.541 1.00 97.50 107 ILE A O 1
ATOM 871 N N . ARG A 1 108 ? 21.572 1.005 -2.816 1.00 96.44 108 ARG A N 1
ATOM 872 C CA . ARG A 1 108 ? 22.482 1.985 -2.213 1.00 96.44 108 ARG A CA 1
ATOM 873 C C . ARG A 1 108 ? 23.584 2.364 -3.199 1.00 96.44 108 ARG A C 1
ATOM 875 O O . ARG A 1 108 ? 23.797 3.547 -3.436 1.00 96.44 108 ARG A O 1
ATOM 882 N N . SER A 1 109 ? 24.228 1.376 -3.811 1.00 96.38 109 SER A N 1
ATOM 883 C CA . SER A 1 109 ? 25.335 1.585 -4.746 1.00 96.38 109 SER A CA 1
ATOM 884 C C . SER A 1 109 ? 24.909 2.294 -6.038 1.00 96.38 109 SER A C 1
ATOM 886 O O . SER A 1 109 ? 25.593 3.212 -6.498 1.00 96.38 109 SER A O 1
ATOM 888 N N . ALA A 1 110 ? 23.777 1.898 -6.623 1.00 94.62 110 ALA A N 1
ATOM 889 C CA . ALA A 1 110 ? 23.276 2.453 -7.877 1.00 94.62 110 ALA A CA 1
ATOM 890 C C . ALA A 1 110 ? 22.760 3.889 -7.697 1.00 94.62 110 ALA A C 1
ATOM 892 O O . ALA A 1 110 ? 23.145 4.794 -8.438 1.00 94.62 110 ALA A O 1
ATOM 893 N N . CYS A 1 111 ? 21.968 4.134 -6.650 1.00 93.75 111 CYS A N 1
ATOM 894 C CA . CYS A 1 111 ? 21.360 5.439 -6.401 1.00 93.75 111 CYS A CA 1
ATOM 895 C C . CYS A 1 111 ? 22.295 6.450 -5.718 1.00 93.75 111 CYS A C 1
ATOM 897 O O . CYS A 1 111 ? 21.973 7.636 -5.715 1.00 93.75 111 CYS A O 1
ATOM 899 N N . HIS A 1 112 ? 23.432 6.035 -5.142 1.00 91.00 112 HIS A N 1
ATOM 900 C CA . HIS A 1 112 ? 24.386 6.956 -4.499 1.00 91.00 112 HIS A CA 1
ATOM 901 C C . HIS A 1 112 ? 24.970 7.984 -5.478 1.00 91.00 112 HIS A C 1
ATOM 903 O O . HIS A 1 112 ? 25.273 9.108 -5.095 1.00 91.00 112 HIS A O 1
ATOM 909 N N . ARG A 1 113 ? 25.129 7.608 -6.752 1.00 87.62 113 ARG A N 1
ATOM 910 C CA . ARG A 1 113 ? 25.719 8.473 -7.788 1.00 87.62 113 ARG A CA 1
ATOM 911 C C . ARG A 1 113 ? 24.696 9.336 -8.528 1.00 87.62 113 ARG A C 1
ATOM 913 O O . ARG A 1 113 ? 25.084 10.136 -9.373 1.00 87.62 113 ARG A O 1
ATOM 920 N N . LEU A 1 114 ? 23.408 9.153 -8.246 1.00 92.25 114 LEU A N 1
ATOM 921 C CA . LEU A 1 114 ? 22.327 9.865 -8.916 1.00 92.25 114 LEU A CA 1
ATOM 922 C C . LEU A 1 114 ? 21.874 11.061 -8.089 1.00 92.25 114 LEU A C 1
ATOM 924 O O . LEU A 1 114 ? 21.658 10.934 -6.883 1.00 92.25 114 LEU A O 1
ATOM 928 N N . ASP A 1 115 ? 21.638 12.182 -8.770 1.00 91.44 115 ASP A N 1
ATOM 929 C CA . ASP A 1 115 ? 21.015 13.356 -8.168 1.00 91.44 115 ASP A CA 1
ATOM 930 C C . ASP A 1 115 ? 19.686 12.996 -7.481 1.00 91.44 115 ASP A C 1
ATOM 932 O O . ASP A 1 115 ? 18.893 12.202 -8.001 1.00 91.44 115 ASP A O 1
ATOM 936 N N . HIS A 1 116 ? 19.433 13.579 -6.307 1.00 86.75 116 HIS A N 1
ATOM 937 C CA . HIS A 1 116 ? 18.233 13.291 -5.516 1.00 86.75 116 HIS A CA 1
ATOM 938 C C . HIS A 1 116 ? 16.936 13.704 -6.230 1.00 86.75 116 HIS A C 1
ATOM 940 O O . HIS A 1 116 ? 15.903 13.063 -6.012 1.00 86.75 116 HIS A O 1
ATOM 946 N N . GLY A 1 117 ? 16.990 14.723 -7.095 1.00 91.06 117 GLY A N 1
ATOM 947 C CA . GLY A 1 117 ? 15.876 15.178 -7.927 1.00 91.06 117 GLY A CA 1
ATOM 948 C C . GLY A 1 117 ? 15.650 14.333 -9.184 1.00 91.06 117 GLY A C 1
ATOM 949 O O . GLY A 1 117 ? 14.589 14.429 -9.799 1.00 91.06 117 GLY A O 1
ATOM 950 N N . ASN A 1 118 ? 16.586 13.453 -9.561 1.00 94.62 118 ASN A N 1
ATOM 951 C CA . ASN A 1 118 ? 16.417 12.570 -10.717 1.00 94.62 118 ASN A CA 1
ATOM 952 C C . ASN A 1 118 ? 15.572 11.332 -10.367 1.00 94.62 118 ASN A C 1
ATOM 954 O O . ASN A 1 118 ? 16.061 10.202 -10.273 1.00 94.62 118 ASN A O 1
ATOM 958 N N . HIS A 1 119 ? 14.276 11.550 -10.145 1.00 96.44 119 HIS A N 1
ATOM 959 C CA . HIS A 1 119 ? 13.349 10.508 -9.703 1.00 96.44 119 HIS A CA 1
ATOM 960 C C . HIS A 1 119 ? 13.183 9.368 -10.719 1.00 96.44 119 HIS A C 1
ATOM 962 O O . HIS A 1 119 ? 13.068 8.215 -10.304 1.00 96.44 119 HIS A O 1
ATOM 968 N N . PHE A 1 120 ? 13.243 9.656 -12.025 1.00 97.69 120 PHE A N 1
ATOM 969 C CA . PHE A 1 120 ? 13.123 8.639 -13.076 1.00 97.69 120 PHE A CA 1
ATOM 970 C C . PHE A 1 120 ? 14.298 7.658 -13.061 1.00 97.69 120 PHE A C 1
ATOM 972 O O . PHE A 1 120 ? 14.081 6.449 -12.969 1.00 97.69 120 PHE A O 1
ATOM 979 N N . ALA A 1 121 ? 15.537 8.161 -13.066 1.00 97.38 121 ALA A N 1
ATOM 980 C CA . ALA A 1 121 ? 16.716 7.298 -13.026 1.00 97.38 121 ALA A CA 1
ATOM 981 C C . ALA A 1 121 ? 16.788 6.507 -11.713 1.00 97.38 121 ALA A C 1
ATOM 983 O O . ALA A 1 121 ? 17.076 5.315 -11.723 1.00 97.38 121 ALA A O 1
ATOM 984 N N . ARG A 1 122 ? 16.462 7.131 -10.572 1.00 97.81 122 ARG A N 1
ATOM 985 C CA . ARG A 1 122 ? 16.478 6.446 -9.267 1.00 97.81 122 ARG A CA 1
ATOM 986 C C . ARG A 1 122 ? 15.427 5.340 -9.172 1.00 97.81 122 ARG A C 1
ATOM 988 O O . ARG A 1 122 ? 15.722 4.274 -8.630 1.00 97.81 122 ARG A O 1
ATOM 995 N N . ALA A 1 123 ? 14.217 5.575 -9.680 1.00 98.31 123 ALA A N 1
ATOM 996 C CA . ALA A 1 123 ? 13.174 4.554 -9.745 1.00 98.31 123 ALA A CA 1
ATOM 997 C C . ALA A 1 123 ? 13.591 3.395 -10.658 1.00 98.31 123 ALA A C 1
ATOM 999 O O . ALA A 1 123 ? 13.441 2.235 -10.276 1.00 98.31 123 ALA A O 1
ATOM 1000 N N . TYR A 1 124 ? 14.174 3.710 -11.817 1.00 98.62 124 TYR A N 1
ATOM 1001 C CA . TYR A 1 124 ? 14.702 2.722 -12.753 1.00 98.62 124 TYR A CA 1
ATOM 1002 C C . TYR A 1 124 ? 15.811 1.858 -12.137 1.00 98.62 124 TYR A C 1
ATOM 1004 O O . TYR A 1 124 ? 15.685 0.637 -12.123 1.00 98.62 124 TYR A O 1
ATOM 1012 N N . GLU A 1 125 ? 16.853 2.463 -11.557 1.00 98.19 125 GLU A N 1
ATOM 1013 C CA . GLU A 1 125 ? 17.943 1.718 -10.907 1.00 98.19 125 GLU A CA 1
ATOM 1014 C C . GLU A 1 125 ? 17.425 0.870 -9.739 1.00 98.19 125 GLU A C 1
ATOM 1016 O O . GLU A 1 125 ? 17.831 -0.276 -9.548 1.00 98.19 125 GLU A O 1
ATOM 1021 N N . THR A 1 126 ? 16.460 1.397 -8.982 1.00 98.31 126 THR A N 1
ATOM 1022 C CA . THR A 1 126 ? 15.826 0.636 -7.904 1.00 98.31 126 THR A CA 1
ATOM 1023 C C . THR A 1 126 ? 15.081 -0.583 -8.443 1.00 98.31 126 THR A C 1
ATOM 1025 O O . THR A 1 126 ? 15.255 -1.681 -7.917 1.00 98.31 126 THR A O 1
ATOM 1028 N N . PHE A 1 127 ? 14.289 -0.421 -9.504 1.00 98.50 127 PHE A N 1
ATOM 1029 C CA . PHE A 1 127 ? 13.621 -1.531 -10.180 1.00 98.50 127 PHE A CA 1
ATOM 1030 C C . PHE A 1 127 ? 14.627 -2.569 -10.690 1.00 98.50 127 PHE A C 1
ATOM 1032 O O . PHE A 1 127 ? 14.447 -3.752 -10.413 1.00 98.50 127 PHE A O 1
ATOM 1039 N N . GLN A 1 128 ? 15.704 -2.140 -11.356 1.00 98.25 128 GLN A N 1
ATOM 1040 C CA . GLN A 1 128 ? 16.735 -3.043 -11.872 1.00 98.25 128 GLN A CA 1
ATOM 1041 C C . GLN A 1 128 ? 17.403 -3.850 -10.753 1.00 98.25 128 GLN A C 1
ATOM 1043 O O . GLN A 1 128 ? 17.622 -5.053 -10.891 1.00 98.25 128 GLN A O 1
ATOM 1048 N N . CYS A 1 129 ? 17.646 -3.236 -9.594 1.00 98.19 129 CYS A N 1
ATOM 1049 C CA . CYS A 1 129 ? 18.144 -3.961 -8.431 1.00 98.19 129 CYS A CA 1
ATOM 1050 C C . CYS A 1 129 ? 17.170 -5.039 -7.939 1.00 98.19 129 CYS A C 1
ATOM 1052 O O . CYS A 1 129 ? 17.612 -6.145 -7.641 1.00 98.19 129 CYS A O 1
ATOM 1054 N N . TYR A 1 130 ? 15.861 -4.774 -7.881 1.00 98.25 130 TYR A N 1
ATOM 1055 C CA . TYR A 1 130 ? 14.887 -5.823 -7.550 1.00 98.25 130 TYR A CA 1
ATOM 1056 C C . TYR A 1 130 ? 14.840 -6.911 -8.627 1.00 98.25 130 TYR A C 1
ATOM 1058 O O . TYR A 1 130 ? 14.896 -8.096 -8.305 1.00 98.25 130 TYR A O 1
ATOM 1066 N N . TYR A 1 131 ? 14.797 -6.511 -9.896 1.00 97.38 131 TYR A N 1
ATOM 1067 C CA . TYR A 1 131 ? 14.727 -7.414 -11.039 1.00 97.38 131 TYR A CA 1
ATOM 1068 C C . TYR A 1 131 ? 15.917 -8.383 -11.098 1.00 97.38 131 TYR A C 1
ATOM 1070 O O . TYR A 1 131 ? 15.741 -9.560 -11.403 1.00 97.38 131 TYR A O 1
ATOM 1078 N N . HIS A 1 132 ? 17.119 -7.924 -10.740 1.00 96.06 132 HIS A N 1
ATOM 1079 C CA . HIS A 1 132 ? 18.328 -8.747 -10.778 1.00 96.06 132 HIS A CA 1
ATOM 1080 C C . HIS A 1 132 ? 18.690 -9.430 -9.454 1.00 96.06 132 HIS A C 1
ATOM 1082 O O . HIS A 1 132 ? 19.315 -10.489 -9.480 1.00 96.06 132 HIS A O 1
ATOM 1088 N N . GLN A 1 133 ? 18.358 -8.835 -8.303 1.00 96.94 133 GLN A N 1
ATOM 1089 C CA . GLN A 1 133 ? 18.825 -9.317 -6.994 1.00 96.94 133 GLN A CA 1
ATOM 1090 C C . GLN A 1 133 ? 17.722 -9.925 -6.129 1.00 96.94 133 GLN A C 1
ATOM 1092 O O . GLN A 1 133 ? 18.036 -10.744 -5.264 1.00 96.94 133 GLN A O 1
ATOM 1097 N N . TRP A 1 134 ? 16.456 -9.539 -6.327 1.00 96.69 134 TRP A N 1
ATOM 1098 C CA . TRP A 1 134 ? 15.355 -10.031 -5.497 1.00 96.69 134 TRP A CA 1
ATOM 1099 C C . TRP A 1 134 ? 14.819 -11.369 -5.999 1.00 96.69 134 TRP A C 1
ATOM 1101 O O . TRP A 1 134 ? 14.620 -12.287 -5.207 1.00 96.69 134 TRP A O 1
ATOM 1111 N N . GLY A 1 135 ? 14.567 -11.483 -7.303 1.00 93.06 135 GLY A N 1
ATOM 1112 C CA . GLY A 1 135 ? 14.026 -12.690 -7.923 1.00 93.06 135 GLY A CA 1
ATOM 1113 C C . GLY A 1 135 ? 13.091 -12.391 -9.092 1.00 93.06 135 GLY A C 1
ATOM 1114 O O . GLY A 1 135 ? 13.113 -11.307 -9.667 1.00 93.06 135 GLY A O 1
ATOM 1115 N N . ASN A 1 136 ? 12.247 -13.361 -9.439 1.00 95.19 136 ASN A N 1
ATOM 1116 C CA . ASN A 1 136 ? 11.348 -13.251 -10.587 1.00 95.19 136 ASN A CA 1
ATOM 1117 C C . ASN A 1 136 ? 10.133 -12.379 -10.266 1.00 95.19 136 ASN A C 1
ATOM 1119 O O . ASN A 1 136 ? 9.598 -12.446 -9.159 1.00 95.19 136 ASN A O 1
ATOM 1123 N N . ILE A 1 137 ? 9.635 -11.633 -11.254 1.00 97.25 137 ILE A N 1
ATOM 1124 C CA . ILE A 1 137 ? 8.366 -10.909 -11.125 1.00 97.25 137 ILE A CA 1
ATOM 1125 C C . ILE A 1 137 ? 7.231 -11.918 -10.893 1.00 97.25 137 ILE A C 1
ATOM 1127 O O . ILE A 1 137 ? 7.068 -12.896 -11.623 1.00 97.25 137 ILE A O 1
ATOM 1131 N N . SER A 1 138 ? 6.439 -11.679 -9.853 1.00 96.56 138 SER A N 1
ATOM 1132 C CA . SER A 1 138 ? 5.289 -12.498 -9.495 1.00 96.56 138 SER A CA 1
ATOM 1133 C C . SER A 1 138 ? 4.149 -12.281 -10.497 1.00 96.56 138 SER A C 1
ATOM 1135 O O . SER A 1 138 ? 3.717 -11.141 -10.688 1.00 96.56 138 SER A O 1
ATOM 1137 N N . PRO A 1 139 ? 3.567 -13.349 -11.075 1.00 93.69 139 PRO A N 1
ATOM 1138 C CA . PRO A 1 139 ? 2.379 -13.220 -11.919 1.00 93.69 139 PRO A CA 1
ATOM 1139 C C . PRO A 1 139 ? 1.110 -12.946 -11.094 1.00 93.69 139 PRO A C 1
ATOM 1141 O O . PRO A 1 139 ? 0.052 -12.645 -11.644 1.00 93.69 139 PRO A O 1
ATOM 1144 N N . LYS A 1 140 ? 1.179 -13.089 -9.763 1.00 96.56 140 LYS A N 1
ATOM 1145 C CA . LYS A 1 140 ? 0.024 -12.925 -8.880 1.00 96.56 140 LYS A CA 1
ATOM 1146 C C . LYS A 1 140 ? -0.274 -11.449 -8.662 1.00 96.56 140 LYS A C 1
ATOM 1148 O O . LYS A 1 140 ? 0.630 -10.651 -8.411 1.00 96.56 140 LYS A O 1
ATOM 1153 N N . LYS A 1 141 ? -1.563 -11.114 -8.653 1.00 97.25 141 LYS A N 1
ATOM 1154 C CA . LYS A 1 141 ? -2.025 -9.799 -8.216 1.00 97.25 141 LYS A CA 1
ATOM 1155 C C . LYS A 1 141 ? -1.780 -9.628 -6.717 1.00 97.25 141 LYS A C 1
ATOM 1157 O O . LYS A 1 141 ? -2.126 -10.507 -5.931 1.00 97.25 141 LYS A O 1
ATOM 1162 N N . GLN A 1 142 ? -1.199 -8.496 -6.350 1.00 97.62 142 GLN A N 1
ATOM 1163 C CA . GLN A 1 142 ? -0.887 -8.093 -4.984 1.00 97.62 142 GLN A CA 1
ATOM 1164 C C . GLN A 1 142 ? -1.868 -7.022 -4.526 1.00 97.62 142 GLN A C 1
ATOM 1166 O O . GLN A 1 142 ? -2.359 -6.243 -5.344 1.00 97.62 142 GLN A O 1
ATOM 1171 N N . PHE A 1 143 ? -2.145 -6.987 -3.226 1.00 97.50 143 PHE A N 1
ATOM 1172 C CA . PHE A 1 143 ? -2.892 -5.892 -2.616 1.00 97.50 143 PHE A CA 1
ATOM 1173 C C . PHE A 1 143 ? -2.138 -4.575 -2.833 1.00 97.50 143 PHE A C 1
ATOM 1175 O O . PHE A 1 143 ? -0.944 -4.492 -2.540 1.00 97.50 143 PHE A O 1
ATOM 1182 N N . ILE A 1 144 ? -2.834 -3.561 -3.346 1.00 97.56 144 ILE A N 1
ATOM 1183 C CA . ILE A 1 144 ? -2.280 -2.219 -3.526 1.00 97.56 144 ILE A CA 1
ATOM 1184 C C . ILE A 1 144 ? -2.679 -1.376 -2.317 1.00 97.56 144 ILE A C 1
ATOM 1186 O O . ILE A 1 144 ? -3.880 -1.185 -2.094 1.00 97.56 144 ILE A O 1
ATOM 1190 N N . PRO A 1 145 ? -1.708 -0.888 -1.524 1.00 97.19 145 PRO A N 1
ATOM 1191 C CA . PRO A 1 145 ? -2.021 -0.078 -0.365 1.00 97.19 145 PRO A CA 1
ATOM 1192 C C . PRO A 1 145 ? -2.589 1.267 -0.803 1.00 97.19 145 PRO A C 1
ATOM 1194 O O . PRO A 1 145 ? -2.340 1.763 -1.902 1.00 97.19 145 PRO A O 1
ATOM 1197 N N . ARG A 1 146 ? -3.352 1.879 0.091 1.00 95.12 146 ARG A N 1
ATOM 1198 C CA . ARG A 1 146 ? -3.858 3.233 -0.080 1.00 95.12 146 ARG A CA 1
ATOM 1199 C C . ARG A 1 146 ? -2.711 4.225 0.035 1.00 95.12 146 ARG A C 1
ATOM 1201 O O . ARG A 1 146 ? -1.828 4.072 0.885 1.00 95.12 146 ARG A O 1
ATOM 1208 N N . THR A 1 147 ? -2.759 5.269 -0.787 1.00 94.31 147 THR A N 1
ATOM 1209 C CA . THR A 1 147 ? -1.974 6.479 -0.529 1.00 94.31 147 THR A CA 1
ATOM 1210 C C . THR A 1 147 ? -2.410 7.096 0.805 1.00 94.31 147 THR A C 1
ATOM 1212 O O . THR A 1 147 ? -3.481 6.772 1.323 1.00 94.31 147 THR A O 1
ATOM 1215 N N . GLU A 1 148 ? -1.605 7.991 1.380 1.00 92.06 148 GLU A N 1
ATOM 1216 C CA . GLU A 1 148 ? -1.988 8.686 2.621 1.00 92.06 148 GLU A CA 1
ATOM 1217 C C . GLU A 1 148 ? -3.330 9.421 2.456 1.00 92.06 148 GLU A C 1
ATOM 1219 O O . GLU A 1 148 ? -4.211 9.300 3.304 1.00 92.06 148 GLU A O 1
ATOM 1224 N N . TYR A 1 149 ? -3.528 10.073 1.308 1.00 92.50 149 TYR A N 1
ATOM 1225 C CA . TYR A 1 149 ? -4.776 10.751 0.957 1.00 92.50 149 TYR A CA 1
ATOM 1226 C C . TYR A 1 149 ? -5.972 9.790 0.854 1.00 92.50 149 TYR A C 1
ATOM 1228 O O . TYR A 1 149 ? -7.049 10.054 1.396 1.00 92.50 149 TYR A O 1
ATOM 1236 N N . ASP A 1 150 ? -5.799 8.645 0.189 1.00 93.69 150 ASP A N 1
ATOM 1237 C CA . ASP A 1 150 ? -6.865 7.643 0.071 1.00 93.69 150 ASP A CA 1
ATOM 1238 C C . ASP A 1 150 ? -7.200 7.004 1.423 1.00 93.69 150 ASP A C 1
ATOM 1240 O O . ASP A 1 150 ? -8.335 6.579 1.655 1.00 93.69 150 ASP A O 1
ATOM 1244 N N . PHE A 1 151 ? -6.214 6.904 2.314 1.00 95.06 151 PHE A N 1
ATOM 1245 C CA . PHE A 1 151 ? -6.405 6.399 3.665 1.00 95.06 151 PHE A CA 1
ATOM 1246 C C . PHE A 1 151 ? -7.168 7.403 4.545 1.00 95.06 151 PHE A C 1
ATOM 1248 O O . PHE A 1 151 ? -8.076 7.005 5.273 1.00 95.06 151 PHE A O 1
ATOM 1255 N N . ASP A 1 152 ? -6.904 8.703 4.416 1.00 95.38 152 ASP A N 1
ATOM 1256 C CA . ASP A 1 152 ? -7.708 9.738 5.083 1.00 95.38 152 ASP A CA 1
ATOM 1257 C C . ASP A 1 152 ? -9.131 9.776 4.563 1.00 95.38 152 ASP A C 1
ATOM 1259 O O . ASP A 1 152 ? -10.086 9.861 5.335 1.00 95.38 152 ASP A O 1
ATOM 1263 N N . THR A 1 153 ? -9.278 9.645 3.247 1.00 94.25 153 THR A N 1
ATOM 1264 C CA . THR A 1 153 ? -10.585 9.551 2.603 1.00 94.25 153 THR A CA 1
ATOM 1265 C C . THR A 1 153 ? -11.361 8.352 3.143 1.00 94.25 153 THR A C 1
ATOM 1267 O O . THR A 1 153 ? -12.538 8.486 3.460 1.00 94.25 153 THR A O 1
ATOM 1270 N N . LEU A 1 154 ? -10.708 7.202 3.350 1.00 94.75 154 LEU A N 1
ATOM 1271 C CA . LEU A 1 154 ? -11.322 6.033 3.987 1.00 94.75 154 LEU A CA 1
ATOM 1272 C C . LEU A 1 154 ? -11.822 6.339 5.412 1.00 94.75 154 LEU A C 1
ATOM 1274 O O . LEU A 1 154 ? -12.922 5.916 5.777 1.00 94.75 154 LEU A O 1
ATOM 1278 N N . ILE A 1 155 ? -11.047 7.076 6.214 1.00 96.19 155 ILE A N 1
ATOM 1279 C CA . ILE A 1 155 ? -11.456 7.496 7.565 1.00 96.19 155 ILE A CA 1
ATOM 1280 C C . ILE A 1 155 ? -12.645 8.466 7.492 1.00 96.19 155 ILE A C 1
ATOM 1282 O O . ILE A 1 155 ? -13.620 8.304 8.226 1.00 96.19 155 ILE A O 1
ATOM 1286 N N . LEU A 1 156 ? -12.602 9.447 6.588 1.00 94.69 156 LEU A N 1
ATOM 1287 C CA . LEU A 1 156 ? -13.684 10.411 6.375 1.00 94.69 156 LEU A CA 1
ATOM 1288 C C . LEU A 1 156 ? -14.976 9.739 5.905 1.00 94.69 156 LEU A C 1
ATOM 1290 O O . LEU A 1 156 ? -16.056 10.099 6.375 1.00 94.69 156 LEU A O 1
ATOM 1294 N N . GLU A 1 157 ? -14.876 8.751 5.016 1.00 93.44 157 GLU A N 1
ATOM 1295 C CA . GLU A 1 157 ? -16.002 7.920 4.601 1.00 93.44 157 GLU A CA 1
ATOM 1296 C C . GLU A 1 157 ? -16.585 7.165 5.795 1.00 93.44 157 GLU A C 1
ATOM 1298 O O . GLU A 1 157 ? -17.799 7.181 5.983 1.00 93.44 157 GLU A O 1
ATOM 1303 N N . ALA A 1 158 ? -15.750 6.536 6.631 1.00 94.44 158 ALA A N 1
ATOM 1304 C CA . ALA A 1 158 ? -16.225 5.835 7.822 1.00 94.44 158 ALA A CA 1
ATOM 1305 C C . ALA A 1 158 ? -16.954 6.788 8.785 1.00 94.44 158 ALA A C 1
ATOM 1307 O O . ALA A 1 158 ? -18.060 6.479 9.226 1.00 94.44 158 ALA A O 1
ATOM 1308 N N . ILE A 1 159 ? -16.393 7.976 9.030 1.00 94.00 159 ILE A N 1
ATOM 1309 C CA . ILE A 1 159 ? -17.030 9.053 9.803 1.00 94.00 159 ILE A CA 1
ATOM 1310 C C . ILE A 1 159 ? -18.399 9.425 9.213 1.00 94.00 159 ILE A C 1
ATOM 1312 O O . ILE A 1 159 ? -19.376 9.580 9.945 1.00 94.00 159 ILE A O 1
ATOM 1316 N N . HIS A 1 160 ? -18.481 9.554 7.888 1.00 94.06 160 HIS A N 1
ATOM 1317 C CA . HIS A 1 160 ? -19.708 9.926 7.193 1.00 94.06 160 HIS A CA 1
ATOM 1318 C C . HIS A 1 160 ? -20.775 8.826 7.262 1.00 94.06 160 HIS A C 1
ATOM 1320 O O . HIS A 1 160 ? -21.891 9.091 7.699 1.00 94.06 160 HIS A O 1
ATOM 1326 N N . PHE A 1 161 ? -20.434 7.584 6.910 1.00 92.88 161 PHE A N 1
ATOM 1327 C CA . PHE A 1 161 ? -21.360 6.446 6.952 1.00 92.88 161 PHE A CA 1
ATOM 1328 C C . PHE A 1 161 ? -21.892 6.173 8.360 1.00 92.88 161 PHE A C 1
ATOM 1330 O O . PHE A 1 161 ? -23.044 5.772 8.527 1.00 92.88 161 PHE A O 1
ATOM 1337 N N . ARG A 1 162 ? -21.057 6.384 9.382 1.00 94.06 162 ARG A N 1
ATOM 1338 C CA . ARG A 1 162 ? -21.452 6.233 10.785 1.00 94.06 162 ARG A CA 1
ATOM 1339 C C . ARG A 1 162 ? -22.186 7.444 11.349 1.00 94.06 162 ARG A C 1
ATOM 1341 O O . ARG A 1 162 ? -22.635 7.367 12.484 1.00 94.06 162 ARG A O 1
ATOM 1348 N N . HIS A 1 163 ? -22.343 8.517 10.571 1.00 94.00 163 HIS A N 1
ATOM 1349 C CA . HIS A 1 163 ? -22.969 9.763 11.014 1.00 94.00 163 HIS A CA 1
ATOM 1350 C C . HIS A 1 163 ? -22.364 10.270 12.332 1.00 94.00 163 HIS A C 1
ATOM 1352 O O . HIS A 1 163 ? -23.090 10.689 13.232 1.00 94.00 163 HIS A O 1
ATOM 1358 N N . VAL A 1 164 ? -21.030 10.205 12.454 1.00 93.75 164 VAL A N 1
ATOM 1359 C CA . VAL A 1 164 ? -20.335 10.583 13.693 1.00 93.75 164 VAL A CA 1
ATOM 1360 C C . VAL A 1 164 ? -20.660 12.047 14.015 1.00 93.75 164 VAL A C 1
ATOM 1362 O O . VAL A 1 164 ? -20.373 12.926 13.191 1.00 93.75 164 VAL A O 1
ATOM 1365 N N . PRO A 1 165 ? -21.267 12.335 15.180 1.00 93.12 165 PRO A N 1
ATOM 1366 C CA . PRO A 1 165 ? -21.668 13.686 15.533 1.00 93.12 165 PRO A CA 1
ATOM 1367 C C . PR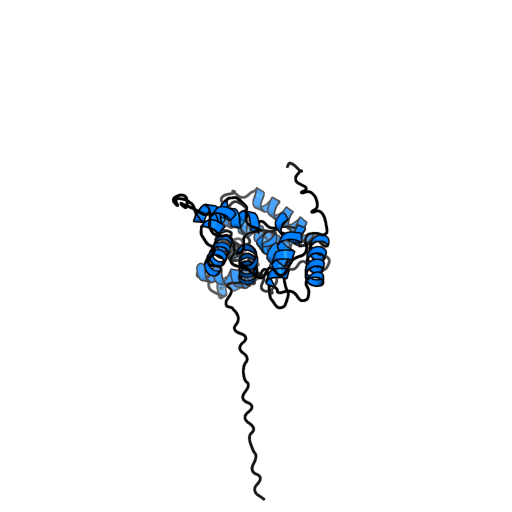O A 1 165 ? -20.445 14.577 15.763 1.00 93.12 165 PRO A C 1
ATOM 1369 O O . PRO A 1 165 ? -19.380 14.118 16.174 1.00 93.12 165 PRO A O 1
ATOM 1372 N N . GLU A 1 166 ? -20.607 15.885 15.556 1.00 91.25 166 GLU A N 1
ATOM 1373 C CA . GLU A 1 166 ? -19.507 16.845 15.713 1.00 91.25 166 GLU A CA 1
ATOM 1374 C C . GLU A 1 166 ? -18.878 16.804 17.115 1.00 91.25 166 GLU A C 1
ATOM 1376 O O . GLU A 1 166 ? -17.662 16.900 17.241 1.00 91.25 166 GLU A O 1
ATOM 1381 N N . CYS A 1 167 ? -19.677 16.576 18.160 1.00 90.94 167 CYS A N 1
ATOM 1382 C CA . CYS A 1 167 ? -19.162 16.427 19.520 1.00 90.94 167 CYS A CA 1
ATOM 1383 C C . CYS A 1 167 ? -18.247 15.212 19.703 1.00 90.94 167 CYS A C 1
ATOM 1385 O O . CYS A 1 167 ? -17.248 15.309 20.408 1.00 90.94 167 CYS A O 1
ATOM 1387 N N . GLU A 1 168 ? -18.534 14.095 19.036 1.00 94.19 168 GLU A N 1
ATOM 1388 C CA . GLU A 1 168 ? -17.644 12.933 19.048 1.00 94.19 168 GLU A CA 1
ATOM 1389 C C . GLU A 1 168 ? -16.372 13.207 18.232 1.00 94.19 168 GLU A C 1
ATOM 1391 O O . GLU A 1 168 ? -15.280 12.859 18.668 1.00 94.19 168 GLU A O 1
ATOM 1396 N N . LEU A 1 169 ? -16.471 13.930 17.108 1.00 93.75 169 LEU A N 1
ATOM 1397 C CA . LEU A 1 169 ? -15.292 14.381 16.354 1.00 93.75 169 LEU A CA 1
ATOM 1398 C C . LEU A 1 169 ? -14.399 15.329 17.167 1.00 93.75 169 LEU A C 1
ATOM 1400 O O . LEU A 1 169 ? -13.174 15.284 17.036 1.00 93.75 169 LEU A O 1
ATOM 1404 N N . ILE A 1 170 ? -14.984 16.174 18.022 1.00 93.19 170 ILE A N 1
ATOM 1405 C CA . ILE A 1 170 ? -14.226 17.006 18.965 1.00 93.19 170 ILE A CA 1
ATOM 1406 C C . ILE A 1 170 ? -13.445 16.110 19.931 1.00 93.19 170 ILE A C 1
ATOM 1408 O O . ILE A 1 170 ? -12.251 16.335 20.133 1.00 93.19 170 ILE A O 1
ATOM 1412 N N . GLU A 1 171 ? -14.066 15.069 20.481 1.00 95.00 171 GLU A N 1
ATOM 1413 C CA . GLU A 1 171 ? -13.369 14.106 21.338 1.00 95.00 171 GLU A CA 1
ATOM 1414 C C . GLU A 1 171 ? -12.284 13.333 20.576 1.00 95.00 171 GLU A C 1
ATOM 1416 O O . GLU A 1 171 ? -11.159 13.224 21.072 1.00 95.00 171 GLU A O 1
ATOM 1421 N N . TYR A 1 172 ? -12.531 12.934 19.323 1.00 95.88 172 TYR A N 1
ATOM 1422 C CA . TYR A 1 172 ? -11.494 12.342 18.474 1.00 95.88 172 TYR A CA 1
ATOM 1423 C C . TYR A 1 172 ? -10.310 13.288 18.290 1.00 95.88 172 TYR A C 1
ATOM 1425 O O . TYR A 1 172 ? -9.163 12.871 18.423 1.00 95.88 172 TYR A O 1
ATOM 1433 N N . SER A 1 173 ? -10.561 14.575 18.041 1.00 95.06 173 SER A N 1
ATOM 1434 C CA . SER A 1 173 ? -9.496 15.564 17.842 1.00 95.06 173 SER A CA 1
ATOM 1435 C C . SER A 1 173 ? -8.616 15.772 19.086 1.00 95.06 173 SER A C 1
ATOM 1437 O O . SER A 1 173 ? -7.460 16.184 18.962 1.00 95.06 173 SER A O 1
ATOM 1439 N N . LYS A 1 174 ? -9.136 15.447 20.279 1.00 94.25 174 LYS A N 1
ATOM 1440 C CA . LYS A 1 174 ? -8.413 15.462 21.561 1.00 94.25 174 LYS A CA 1
ATOM 1441 C C . LYS A 1 174 ? -7.696 14.145 21.876 1.00 94.25 174 LYS A C 1
ATOM 1443 O O . LYS A 1 174 ? -6.959 14.092 22.853 1.00 94.25 174 LYS A O 1
ATOM 1448 N N . GLY A 1 175 ? -7.902 13.095 21.079 1.00 93.88 175 GLY A N 1
ATOM 1449 C CA . GLY A 1 175 ? -7.388 11.749 21.351 1.00 93.88 175 GLY A CA 1
ATOM 1450 C C . GLY A 1 175 ? -8.348 10.848 22.138 1.00 93.88 175 GLY A C 1
ATOM 1451 O O . GLY A 1 175 ? -8.061 9.669 22.347 1.00 93.88 175 GLY A O 1
ATOM 1452 N N . ASN A 1 176 ? -9.527 11.329 22.517 1.00 93.94 176 ASN A N 1
ATOM 1453 C CA . ASN A 1 176 ? -10.530 10.519 23.203 1.00 93.94 176 ASN A CA 1
ATOM 1454 C C . ASN A 1 176 ? -11.345 9.734 22.166 1.00 93.94 176 ASN A C 1
ATOM 1456 O O . ASN A 1 176 ? -12.494 10.067 21.899 1.00 93.94 176 ASN A O 1
ATOM 1460 N N . VAL A 1 177 ? -10.721 8.736 21.531 1.00 93.44 177 VAL A N 1
ATOM 1461 C CA . VAL A 1 177 ? -11.285 8.004 20.380 1.00 93.44 177 VAL A CA 1
ATOM 1462 C C . VAL A 1 177 ? -11.885 6.654 20.783 1.00 93.44 177 VAL A C 1
ATOM 1464 O O . VAL A 1 177 ? -13.006 6.346 20.397 1.00 93.44 177 VAL A O 1
ATOM 1467 N N . LEU A 1 178 ? -11.146 5.838 21.545 1.00 91.88 178 LEU A N 1
ATOM 1468 C CA . LEU A 1 178 ? -11.461 4.410 21.718 1.00 91.88 178 LEU A CA 1
ATOM 1469 C C . LEU A 1 178 ? -12.784 4.143 22.445 1.00 91.88 178 LEU A C 1
ATOM 1471 O O . LEU A 1 178 ? -13.433 3.144 22.153 1.00 91.88 178 LEU A O 1
ATOM 1475 N N . ASP A 1 179 ? -13.165 5.020 23.372 1.00 90.00 179 ASP A N 1
ATOM 1476 C CA . ASP A 1 179 ? -14.364 4.858 24.205 1.00 90.00 179 ASP A CA 1
ATOM 1477 C C . ASP A 1 179 ? -15.609 5.522 23.599 1.00 90.00 179 ASP A C 1
ATOM 1479 O O . ASP A 1 179 ? -16.681 5.533 24.202 1.00 90.00 179 ASP A O 1
ATOM 1483 N N . GLN A 1 180 ? -15.477 6.101 22.407 1.00 94.12 180 GLN A N 1
ATOM 1484 C CA . GLN A 1 180 ? -16.576 6.778 21.741 1.00 94.12 180 GLN A CA 1
ATOM 1485 C C . GLN A 1 180 ? -17.456 5.791 20.965 1.00 94.12 180 GLN A C 1
ATOM 1487 O O . GLN A 1 180 ? -16.949 4.838 20.359 1.00 94.12 180 GLN A O 1
ATOM 1492 N N . PRO A 1 181 ? -18.778 6.026 20.925 1.00 92.81 181 PRO A N 1
ATOM 1493 C CA . PRO A 1 181 ? -19.744 5.030 20.474 1.00 92.81 181 PRO A CA 1
ATOM 1494 C C . PRO A 1 181 ? -19.608 4.656 18.995 1.00 92.81 181 PRO A C 1
ATOM 1496 O O . PRO A 1 181 ? -19.908 3.520 18.630 1.00 92.81 181 PRO A O 1
ATOM 1499 N N . ASN A 1 182 ? -19.147 5.564 18.128 1.00 95.50 182 ASN A N 1
ATOM 1500 C CA . ASN A 1 182 ? -19.030 5.279 16.700 1.00 95.50 182 ASN A CA 1
ATOM 1501 C C . ASN A 1 182 ? -17.638 4.806 16.274 1.00 95.50 182 ASN A C 1
ATOM 1503 O O . ASN A 1 182 ? -17.463 4.439 15.107 1.00 95.50 182 ASN A O 1
ATOM 1507 N N . PHE A 1 183 ? -16.664 4.751 17.188 1.00 95.44 183 PHE A N 1
ATOM 1508 C CA . PHE A 1 183 ? -15.311 4.357 16.814 1.00 95.44 183 PHE A CA 1
ATOM 1509 C C . PHE A 1 183 ? -15.223 2.876 16.442 1.00 95.44 183 PHE A C 1
ATOM 1511 O O . PHE A 1 183 ? -14.750 2.563 15.354 1.00 95.44 183 PHE A O 1
ATOM 1518 N N . ALA A 1 184 ? -15.706 1.961 17.288 1.00 95.75 184 ALA A N 1
ATOM 1519 C CA . ALA A 1 184 ? -15.678 0.521 17.005 1.00 95.75 184 ALA A CA 1
ATOM 1520 C C . ALA A 1 184 ? -16.383 0.144 15.679 1.00 95.75 184 ALA A C 1
ATOM 1522 O O . ALA A 1 184 ? -15.728 -0.456 14.814 1.00 95.75 184 ALA A O 1
ATOM 1523 N N . PRO A 1 185 ? -17.648 0.548 15.429 1.00 96.25 185 PRO A N 1
ATOM 1524 C CA . PRO A 1 185 ? -18.306 0.263 14.154 1.00 96.25 185 PRO A CA 1
ATOM 1525 C C . PRO A 1 185 ? -17.655 0.999 12.970 1.00 96.25 185 PRO A C 1
ATOM 1527 O O . PRO A 1 185 ? -17.606 0.465 11.859 1.00 96.25 185 PRO A O 1
ATOM 1530 N N . GLY A 1 186 ? -17.117 2.207 13.177 1.00 96.38 186 GLY A N 1
ATOM 1531 C CA . GLY A 1 186 ? -16.375 2.951 12.154 1.00 96.38 186 GLY A CA 1
ATOM 1532 C C . GLY A 1 186 ? -15.048 2.286 11.778 1.00 96.38 186 GLY A C 1
ATOM 1533 O O . GLY A 1 186 ? -14.728 2.173 10.595 1.00 96.38 186 GLY A O 1
ATOM 1534 N N . TYR A 1 187 ? -14.307 1.782 12.764 1.00 97.06 187 TYR A N 1
ATOM 1535 C CA . TYR A 1 187 ? -13.070 1.029 12.580 1.00 97.06 187 TYR A CA 1
ATOM 1536 C C . TYR A 1 187 ? -13.324 -0.279 11.833 1.00 97.06 187 TYR A C 1
ATOM 1538 O O . TYR A 1 187 ? -12.595 -0.604 10.893 1.00 97.06 187 TYR A O 1
ATOM 1546 N N . PHE A 1 188 ? -14.380 -1.009 12.199 1.00 97.19 188 PHE A N 1
ATOM 1547 C CA . PHE A 1 188 ? -14.788 -2.216 11.487 1.00 97.19 188 PHE A CA 1
ATOM 1548 C C . PHE A 1 188 ? -15.140 -1.914 10.023 1.00 97.19 188 PHE A C 1
ATOM 1550 O O . PHE A 1 188 ? -14.583 -2.537 9.116 1.00 97.19 188 PHE A O 1
ATOM 1557 N N . LEU A 1 189 ? -15.979 -0.902 9.776 1.00 95.50 189 LEU A N 1
ATOM 1558 C CA . LEU A 1 189 ? -16.333 -0.462 8.425 1.00 95.50 189 LEU A CA 1
ATOM 1559 C C . LEU A 1 189 ? -15.094 -0.069 7.607 1.00 95.50 189 LEU A C 1
ATOM 1561 O O . LEU A 1 189 ? -14.933 -0.527 6.474 1.00 95.50 189 LEU A O 1
ATOM 1565 N N . GLY A 1 190 ? -14.210 0.753 8.176 1.00 95.19 190 GLY A N 1
ATOM 1566 C CA . GLY A 1 190 ? -12.955 1.156 7.545 1.00 95.19 190 GLY A CA 1
ATOM 1567 C C . GLY A 1 190 ? -12.043 -0.038 7.258 1.00 95.19 190 GLY A C 1
ATOM 1568 O O . GLY A 1 190 ? -11.459 -0.117 6.181 1.00 95.19 190 GLY A O 1
ATOM 1569 N N . SER A 1 191 ? -11.977 -1.011 8.170 1.00 96.31 191 SER A N 1
ATOM 1570 C CA . SER A 1 191 ? -11.183 -2.233 8.001 1.00 96.31 191 SER A CA 1
ATOM 1571 C C . SER A 1 191 ? -11.676 -3.085 6.833 1.00 96.31 191 SER A C 1
ATOM 1573 O O . SER A 1 191 ? -10.870 -3.552 6.027 1.00 96.31 191 SER A O 1
ATOM 1575 N N . VAL A 1 192 ? -12.995 -3.243 6.694 1.00 95.75 192 VAL A N 1
ATOM 1576 C CA . VAL A 1 192 ? -13.602 -3.983 5.579 1.00 95.75 192 VAL A CA 1
ATOM 1577 C C . VAL A 1 192 ? -13.407 -3.232 4.257 1.00 95.75 192 VAL A C 1
ATOM 1579 O O . VAL A 1 192 ? -12.889 -3.798 3.297 1.00 95.75 192 VAL A O 1
ATOM 1582 N N . ARG A 1 193 ? -13.730 -1.932 4.207 1.00 93.75 193 ARG A N 1
ATOM 1583 C CA . ARG A 1 193 ? -13.559 -1.089 3.004 1.00 93.75 193 ARG A CA 1
ATOM 1584 C C . ARG A 1 193 ? -12.093 -0.944 2.575 1.00 93.75 193 ARG A C 1
ATOM 1586 O O . ARG A 1 193 ? -11.799 -0.750 1.394 1.00 93.75 193 ARG A O 1
ATOM 1593 N N . GLY A 1 194 ? -11.174 -1.011 3.533 1.00 94.38 194 GLY A N 1
ATOM 1594 C CA . GLY A 1 194 ? -9.733 -0.964 3.316 1.00 94.38 194 GLY A CA 1
ATOM 1595 C C . GLY A 1 194 ? -9.127 -2.286 2.850 1.00 94.38 194 GLY A C 1
ATOM 1596 O O . GLY A 1 194 ? -7.988 -2.287 2.402 1.00 94.38 194 GLY A O 1
ATOM 1597 N N . GLY A 1 195 ? -9.867 -3.398 2.922 1.00 95.31 195 GLY A N 1
ATOM 1598 C CA . GLY A 1 195 ? -9.337 -4.730 2.628 1.00 95.31 195 GLY A CA 1
ATOM 1599 C C . GLY A 1 195 ? -8.464 -5.308 3.743 1.00 95.31 195 GLY A C 1
ATOM 1600 O O . GLY A 1 195 ? -7.764 -6.291 3.525 1.00 95.31 195 GLY A O 1
ATOM 1601 N N . TYR A 1 196 ? -8.505 -4.735 4.945 1.00 96.62 196 TYR A N 1
ATOM 1602 C CA . TYR A 1 196 ? -7.776 -5.234 6.115 1.00 96.62 196 TYR A CA 1
ATOM 1603 C C . TYR A 1 196 ? -8.565 -6.293 6.883 1.00 96.62 196 TYR A C 1
ATOM 1605 O O . TYR A 1 196 ? -7.997 -6.983 7.722 1.00 96.62 196 TYR A O 1
ATOM 1613 N N . TYR A 1 197 ? -9.862 -6.430 6.608 1.00 96.69 197 TYR A N 1
ATOM 1614 C CA . TYR A 1 197 ? -10.737 -7.415 7.230 1.00 96.69 197 TYR A CA 1
ATOM 1615 C C . TYR A 1 197 ? -11.733 -7.985 6.219 1.00 96.69 197 TYR A C 1
ATOM 1617 O O . TYR A 1 197 ? -12.248 -7.265 5.366 1.00 96.69 197 TYR A O 1
ATOM 1625 N N . SER A 1 198 ? -12.061 -9.269 6.346 1.00 94.62 198 SER A N 1
ATOM 1626 C CA . SER A 1 198 ? -13.172 -9.901 5.633 1.00 94.62 198 SER A CA 1
ATOM 1627 C C . SER A 1 198 ? -13.990 -10.777 6.575 1.00 94.62 198 SER A C 1
ATOM 1629 O O . SER A 1 198 ? -13.450 -11.373 7.503 1.00 94.62 198 SER A O 1
ATOM 1631 N N . LEU A 1 199 ? -15.288 -10.923 6.310 1.00 92.31 199 LEU A N 1
ATOM 1632 C CA . LEU A 1 199 ? -16.147 -11.796 7.120 1.00 92.31 199 LEU A CA 1
ATOM 1633 C C . LEU A 1 199 ? -15.702 -13.266 7.054 1.00 92.31 199 LEU A C 1
ATOM 1635 O O . LEU A 1 199 ? -15.849 -14.006 8.017 1.00 92.31 199 LEU A O 1
ATOM 1639 N N . LYS A 1 200 ? -15.125 -13.687 5.923 1.00 92.00 200 LYS A N 1
ATOM 1640 C CA . LYS A 1 200 ? -14.707 -15.076 5.703 1.00 92.00 200 LYS A CA 1
ATOM 1641 C C . LYS A 1 200 ? -13.372 -15.420 6.364 1.00 92.00 200 LYS A C 1
ATOM 1643 O O . LYS A 1 200 ? -13.217 -16.524 6.869 1.00 92.00 200 LYS A O 1
ATOM 1648 N N . HIS A 1 201 ? -12.401 -14.510 6.308 1.00 92.56 201 HIS A N 1
ATOM 1649 C CA . HIS A 1 201 ? -11.021 -14.788 6.724 1.00 92.56 201 HIS A CA 1
ATOM 1650 C C . HIS A 1 201 ? -10.570 -13.976 7.941 1.00 92.56 201 HIS A C 1
ATOM 1652 O O . HIS A 1 201 ? -9.455 -14.163 8.414 1.00 92.56 201 HIS A O 1
ATOM 1658 N N . GLY A 1 202 ? -11.417 -13.086 8.459 1.00 94.94 202 GLY A N 1
ATOM 1659 C CA . GLY A 1 202 ? -11.041 -12.167 9.523 1.00 94.94 202 GLY A CA 1
ATOM 1660 C C . GLY A 1 202 ? -10.032 -11.130 9.036 1.00 94.94 202 GLY A C 1
ATOM 1661 O O . GLY A 1 202 ? -10.092 -10.670 7.891 1.00 94.94 202 GLY A O 1
ATOM 1662 N N . ILE A 1 203 ? -9.126 -10.746 9.930 1.00 96.62 203 ILE A N 1
ATOM 1663 C CA . ILE A 1 203 ? -8.125 -9.711 9.687 1.00 96.62 203 ILE A CA 1
ATOM 1664 C C . ILE A 1 203 ? -6.984 -10.208 8.787 1.00 96.62 203 ILE A C 1
ATOM 1666 O O . ILE A 1 203 ? -6.493 -11.323 8.937 1.00 96.62 203 ILE A O 1
ATOM 1670 N N . SER A 1 204 ? -6.529 -9.360 7.866 1.00 97.00 204 SER A N 1
ATOM 1671 C CA . SER A 1 204 ? -5.372 -9.615 7.006 1.00 97.00 204 SER A CA 1
ATOM 1672 C C . SER A 1 204 ? -4.155 -8.842 7.512 1.00 97.00 204 SER A C 1
ATOM 1674 O O . SER A 1 204 ? -3.972 -7.663 7.196 1.00 97.00 204 SER A O 1
ATOM 1676 N N . LEU A 1 205 ? -3.304 -9.516 8.291 1.00 97.94 205 LEU A N 1
ATOM 1677 C CA . LEU A 1 205 ? -2.040 -8.945 8.775 1.00 97.94 205 LEU A CA 1
ATOM 1678 C C . LEU A 1 205 ? -1.083 -8.598 7.628 1.00 97.94 205 LEU A C 1
ATOM 1680 O O . LEU A 1 205 ? -0.388 -7.591 7.703 1.00 97.94 205 LEU A O 1
ATOM 1684 N N . GLU A 1 206 ? -1.101 -9.367 6.538 1.00 97.06 206 GLU A N 1
ATOM 1685 C CA . GLU A 1 206 ? -0.289 -9.089 5.345 1.00 97.06 206 GLU A CA 1
ATOM 1686 C C . GLU A 1 206 ? -0.736 -7.805 4.626 1.00 97.06 206 GLU A C 1
ATOM 1688 O O . GLU A 1 206 ? 0.102 -7.008 4.198 1.00 97.06 206 GLU A O 1
ATOM 1693 N N . ASN A 1 207 ? -2.048 -7.542 4.535 1.00 97.75 207 ASN A N 1
ATOM 1694 C CA . ASN A 1 207 ? -2.539 -6.289 3.947 1.00 97.75 207 ASN A CA 1
ATOM 1695 C C . ASN A 1 207 ? -2.241 -5.095 4.859 1.00 97.75 207 ASN A C 1
ATOM 1697 O O . ASN A 1 207 ? -1.869 -4.033 4.366 1.00 97.75 207 ASN A O 1
ATOM 1701 N N . LEU A 1 208 ? -2.349 -5.266 6.181 1.00 98.25 208 LEU A N 1
ATOM 1702 C CA . LEU A 1 208 ? -1.928 -4.242 7.142 1.00 98.25 208 LEU A CA 1
ATOM 1703 C C . LEU A 1 208 ? -0.423 -3.964 7.035 1.00 98.25 208 LEU A C 1
ATOM 1705 O O . LEU A 1 208 ? -0.018 -2.803 7.031 1.00 98.25 208 LEU A O 1
ATOM 1709 N N . TYR A 1 209 ? 0.403 -5.004 6.889 1.00 98.50 209 TYR A N 1
ATOM 1710 C CA . TYR A 1 209 ? 1.844 -4.852 6.694 1.00 98.50 209 TYR A CA 1
ATOM 1711 C C . TYR A 1 209 ? 2.142 -4.110 5.392 1.00 98.50 209 TYR A C 1
ATOM 1713 O O . TYR A 1 209 ? 2.948 -3.185 5.369 1.00 98.50 209 TYR A O 1
ATOM 1721 N N . THR A 1 210 ? 1.444 -4.465 4.318 1.00 98.31 210 THR A N 1
ATOM 1722 C CA . THR A 1 210 ? 1.583 -3.792 3.024 1.00 98.31 210 THR A CA 1
ATOM 1723 C C . THR A 1 210 ? 1.127 -2.329 3.090 1.00 98.31 210 THR A C 1
ATOM 1725 O O . THR A 1 210 ? 1.682 -1.491 2.391 1.00 98.31 210 THR A O 1
ATOM 1728 N N . GLN A 1 211 ? 0.155 -1.987 3.941 1.00 97.88 211 GLN A N 1
ATOM 1729 C CA . GLN A 1 211 ? -0.313 -0.610 4.117 1.00 97.88 211 GLN A CA 1
ATOM 1730 C C . GLN A 1 211 ? 0.630 0.260 4.957 1.00 97.88 211 GLN A C 1
ATOM 1732 O O . GLN A 1 211 ? 0.798 1.440 4.645 1.00 97.88 211 GLN A O 1
ATOM 1737 N N . PHE A 1 212 ? 1.182 -0.284 6.045 1.00 97.00 212 PHE A N 1
ATOM 1738 C CA . PHE A 1 212 ? 1.869 0.516 7.068 1.00 97.00 212 PHE A CA 1
ATOM 1739 C C . PHE A 1 212 ? 3.368 0.234 7.188 1.00 97.00 212 PHE A C 1
ATOM 1741 O O . PHE A 1 212 ? 4.098 1.047 7.745 1.00 97.00 212 PHE A O 1
ATOM 1748 N N . GLY A 1 213 ? 3.839 -0.904 6.684 1.00 96.94 213 GLY A N 1
ATOM 1749 C CA . GLY A 1 213 ? 5.244 -1.296 6.745 1.00 96.94 213 GLY A CA 1
ATOM 1750 C C . GLY A 1 213 ? 5.760 -1.669 8.136 1.00 96.94 213 GLY A C 1
ATOM 1751 O O . GLY A 1 213 ? 6.972 -1.755 8.296 1.00 96.94 213 GLY A O 1
ATOM 1752 N N . CYS A 1 214 ? 4.882 -1.901 9.119 1.00 97.56 214 CYS A N 1
ATOM 1753 C CA . CYS A 1 214 ? 5.245 -2.239 10.502 1.00 97.56 214 CYS A CA 1
ATOM 1754 C C . CYS A 1 214 ? 5.671 -3.718 10.624 1.00 97.56 214 CYS A C 1
ATOM 1756 O O . CYS A 1 214 ? 4.803 -4.591 10.520 1.00 97.56 214 CYS A O 1
ATOM 1758 N N . PRO A 1 215 ? 6.959 -4.050 10.847 1.00 96.50 215 PRO A N 1
ATOM 1759 C CA . PRO A 1 215 ? 7.437 -5.438 10.893 1.00 96.50 215 PRO A CA 1
ATOM 1760 C C . PRO A 1 215 ? 6.784 -6.292 11.985 1.00 96.50 215 PRO A C 1
ATOM 1762 O O . PRO A 1 215 ? 6.655 -7.506 11.817 1.00 96.50 215 PRO A O 1
ATOM 1765 N N . GLU A 1 216 ? 6.318 -5.668 13.067 1.00 97.62 216 GLU A N 1
ATOM 1766 C CA . GLU A 1 216 ? 5.605 -6.305 14.177 1.00 97.62 216 GLU A CA 1
ATOM 1767 C C . GLU A 1 216 ? 4.374 -7.082 13.687 1.00 97.62 216 GLU A C 1
ATOM 1769 O O . GLU A 1 216 ? 4.038 -8.125 14.252 1.00 97.62 216 GLU A O 1
ATOM 1774 N N . LEU A 1 217 ? 3.761 -6.643 12.577 1.00 97.81 217 LEU A N 1
ATOM 1775 C CA . LEU A 1 217 ? 2.625 -7.302 11.920 1.00 97.81 217 LEU A CA 1
ATOM 1776 C C . LEU A 1 217 ? 2.927 -8.722 11.430 1.00 97.81 217 LEU A C 1
ATOM 1778 O O . LEU A 1 217 ? 2.010 -9.524 11.257 1.00 97.81 217 LEU A O 1
ATOM 1782 N N . LEU A 1 218 ? 4.203 -9.049 11.226 1.00 96.00 218 LEU A N 1
ATOM 1783 C CA . LEU A 1 218 ? 4.640 -10.344 10.705 1.00 96.00 218 LEU A CA 1
ATOM 1784 C C . LEU A 1 218 ? 5.147 -11.291 11.799 1.00 96.00 218 LEU A C 1
ATOM 1786 O O . LEU A 1 218 ? 5.393 -12.469 11.512 1.00 96.00 218 LEU A O 1
ATOM 1790 N N . THR A 1 219 ? 5.281 -10.798 13.032 1.00 97.69 219 THR A N 1
ATOM 1791 C CA . THR A 1 219 ? 5.828 -11.549 14.168 1.00 97.69 219 THR A CA 1
ATOM 1792 C C . THR A 1 219 ? 4.898 -12.675 14.613 1.00 97.69 219 THR A C 1
ATOM 1794 O O . THR A 1 219 ? 3.688 -12.662 14.363 1.00 97.69 219 THR A O 1
ATOM 1797 N N . LYS A 1 220 ? 5.468 -13.687 15.273 1.00 97.88 220 LYS A N 1
ATOM 1798 C CA . LYS A 1 220 ? 4.695 -14.818 15.798 1.00 97.88 220 LYS A CA 1
ATOM 1799 C C . LYS A 1 220 ? 3.806 -14.368 16.955 1.00 97.88 220 LYS A C 1
ATOM 1801 O O . LYS A 1 220 ? 2.668 -14.813 17.060 1.00 97.88 220 LYS A O 1
ATOM 1806 N N . GLU A 1 221 ? 4.314 -13.461 17.773 1.00 97.81 221 GLU A N 1
ATOM 1807 C CA . GLU A 1 221 ? 3.669 -12.921 18.962 1.00 97.81 221 GLU A CA 1
ATOM 1808 C C . GLU A 1 221 ? 2.377 -12.191 18.589 1.00 97.81 221 GLU A C 1
ATOM 1810 O O . GLU A 1 221 ? 1.321 -12.456 19.166 1.00 97.81 221 GLU A O 1
ATOM 1815 N N . LEU A 1 222 ? 2.420 -11.330 17.564 1.00 98.06 222 LEU A N 1
ATOM 1816 C CA . LEU A 1 222 ? 1.221 -10.633 17.112 1.00 98.06 222 LEU A CA 1
ATOM 1817 C C . LEU A 1 222 ? 0.195 -11.596 16.500 1.00 98.06 222 LEU A C 1
ATOM 1819 O O . LEU A 1 222 ? -0.997 -11.489 16.788 1.00 98.06 222 LEU A O 1
ATOM 1823 N N . LYS A 1 223 ? 0.646 -12.565 15.692 1.00 97.94 223 LYS A N 1
ATOM 1824 C CA . LYS A 1 223 ? -0.233 -13.601 15.120 1.00 97.94 223 LYS A CA 1
ATOM 1825 C C . LYS A 1 223 ? -0.963 -14.373 16.219 1.00 97.94 223 LYS A C 1
ATOM 1827 O O . LYS A 1 223 ? -2.179 -14.518 16.155 1.00 97.94 223 LYS A O 1
ATOM 1832 N N . GLN A 1 224 ? -0.246 -14.764 17.271 1.00 98.25 224 GLN A N 1
ATOM 1833 C CA . GLN A 1 224 ? -0.825 -15.438 18.432 1.00 98.25 224 GLN A CA 1
ATOM 1834 C C . GLN A 1 224 ? -1.810 -14.551 19.205 1.00 98.25 224 GLN A C 1
ATOM 1836 O O . GLN A 1 224 ? -2.840 -15.052 19.653 1.00 98.25 224 GLN A O 1
ATOM 1841 N N . CYS A 1 225 ? -1.545 -13.245 19.335 1.00 98.50 225 CYS A N 1
ATOM 1842 C CA . CYS A 1 225 ? -2.495 -12.302 19.937 1.00 98.50 225 CYS A CA 1
ATOM 1843 C C . CYS A 1 225 ? -3.824 -12.284 19.167 1.00 98.50 225 CYS A C 1
ATOM 1845 O O . CYS A 1 225 ? -4.894 -12.447 19.756 1.00 98.50 225 CYS A O 1
ATOM 1847 N N . VAL A 1 226 ? -3.754 -12.155 17.838 1.00 98.12 226 VAL A N 1
ATOM 1848 C CA . VAL A 1 226 ? -4.931 -12.139 16.957 1.00 98.12 226 VAL A CA 1
ATOM 1849 C C . VAL A 1 226 ? -5.700 -13.460 17.035 1.00 98.12 226 VAL A C 1
ATOM 1851 O O . VAL A 1 226 ? -6.915 -13.451 17.228 1.00 98.12 226 VAL A O 1
ATOM 1854 N N . GLU A 1 227 ? -5.010 -14.597 16.929 1.00 97.62 227 GLU A N 1
ATOM 1855 C CA . GLU A 1 227 ? -5.620 -15.930 17.045 1.00 97.62 227 GLU A CA 1
ATOM 1856 C C . GLU A 1 227 ? -6.292 -16.136 18.409 1.00 97.62 227 GLU A C 1
ATOM 1858 O O . GLU A 1 227 ? -7.392 -16.688 18.485 1.00 97.62 227 GLU A O 1
ATOM 1863 N N . GLY A 1 228 ? -5.664 -15.643 19.482 1.00 98.12 228 GLY A N 1
ATOM 1864 C CA . GLY A 1 228 ? -6.214 -15.656 20.834 1.00 98.12 228 GLY A CA 1
ATOM 1865 C C . GLY A 1 228 ? -7.538 -14.899 20.931 1.00 98.12 228 GLY A C 1
ATOM 1866 O O . GLY A 1 228 ? -8.514 -15.453 21.438 1.00 98.12 228 GLY A O 1
ATOM 1867 N N . VAL A 1 229 ? -7.608 -13.681 20.380 1.00 97.62 229 VAL A N 1
ATOM 1868 C CA . VAL A 1 229 ? -8.853 -12.896 20.335 1.00 97.62 229 VAL A CA 1
ATOM 1869 C C . VAL A 1 229 ? -9.920 -13.610 19.504 1.00 97.62 229 VAL A C 1
ATOM 1871 O O . VAL A 1 229 ? -11.052 -13.758 19.957 1.00 97.62 229 VAL A O 1
ATOM 1874 N N . VAL A 1 230 ? -9.581 -14.113 18.314 1.00 95.44 230 VAL A N 1
ATOM 1875 C CA . VAL A 1 230 ? -10.548 -14.822 17.456 1.00 95.44 230 VAL A CA 1
ATOM 1876 C C . VAL A 1 230 ? -11.136 -16.046 18.162 1.00 95.44 230 VAL A C 1
ATOM 1878 O O . VAL A 1 230 ? -12.338 -16.287 18.061 1.00 95.44 230 VAL A O 1
ATOM 1881 N N . LYS A 1 231 ? -10.309 -16.798 18.898 1.00 97.06 231 LYS A N 1
ATOM 1882 C CA . LYS A 1 231 ? -10.753 -17.960 19.673 1.00 97.06 231 LYS A CA 1
ATOM 1883 C C . LYS A 1 231 ? -11.615 -17.562 20.870 1.00 97.06 231 LYS A C 1
ATOM 1885 O O . LYS A 1 231 ? -12.621 -18.213 21.124 1.00 97.06 231 LYS A O 1
ATOM 1890 N N . GLN A 1 232 ? -11.212 -16.533 21.611 1.00 97.81 232 GLN A N 1
ATOM 1891 C CA . GLN A 1 232 ? -11.914 -16.096 22.818 1.00 97.81 232 GLN A CA 1
ATOM 1892 C C . GLN A 1 232 ? -13.300 -15.523 22.508 1.00 97.81 232 GLN A C 1
ATOM 1894 O O . GLN A 1 232 ? -14.233 -15.754 23.268 1.00 97.81 232 GLN A O 1
ATOM 1899 N N . TYR A 1 233 ? -13.429 -14.804 21.397 1.00 96.31 233 TYR A N 1
ATOM 1900 C CA . TYR A 1 233 ? -14.659 -14.127 20.995 1.00 96.31 233 TYR A CA 1
ATOM 1901 C C . TYR A 1 233 ? -15.359 -14.878 19.855 1.00 96.31 233 TYR A C 1
ATOM 1903 O O . TYR A 1 233 ? -15.947 -14.244 18.992 1.00 96.31 233 TYR A O 1
ATOM 1911 N N . CYS A 1 234 ? -15.253 -16.212 19.758 1.00 93.38 234 CYS A N 1
ATOM 1912 C CA . CYS A 1 234 ? -15.661 -16.961 18.558 1.00 93.38 234 CYS A CA 1
ATOM 1913 C C . CYS A 1 234 ? -17.141 -16.787 18.171 1.00 93.38 234 CYS A C 1
ATOM 1915 O O . CYS A 1 234 ? -17.438 -16.729 16.973 1.00 93.38 234 CYS A O 1
ATOM 1917 N N . ASP A 1 235 ? -18.026 -16.606 19.150 1.00 95.12 235 ASP A N 1
ATOM 1918 C CA . ASP A 1 235 ? -19.472 -16.433 18.950 1.00 95.12 235 ASP A CA 1
ATOM 1919 C C . ASP A 1 235 ? -19.901 -14.961 18.811 1.00 95.12 235 ASP A C 1
ATOM 1921 O O . ASP A 1 235 ? -21.042 -14.673 18.450 1.00 95.12 235 ASP A O 1
ATOM 1925 N N . ASP A 1 236 ? -18.987 -14.012 19.038 1.00 96.75 236 ASP A N 1
ATOM 1926 C CA . ASP A 1 236 ? -19.268 -12.585 18.907 1.00 96.75 236 ASP A CA 1
ATOM 1927 C C . ASP A 1 236 ? -19.323 -12.116 17.446 1.00 96.75 236 ASP A C 1
ATOM 1929 O O . ASP A 1 236 ? -18.833 -12.756 16.500 1.00 96.75 236 ASP A O 1
ATOM 1933 N N . SER A 1 237 ? -19.881 -10.919 17.262 1.00 96.69 237 SER A N 1
ATOM 1934 C CA . SER A 1 237 ? -19.908 -10.247 15.967 1.00 96.69 237 SER A CA 1
ATOM 1935 C C . SER A 1 237 ? -18.496 -9.934 15.450 1.00 96.69 237 SER A C 1
ATOM 1937 O O . SER A 1 237 ? -17.532 -9.763 16.201 1.00 96.69 237 SER A O 1
ATOM 1939 N N . HIS A 1 238 ? -18.366 -9.816 14.127 1.00 96.25 238 HIS A N 1
ATOM 1940 C CA . HIS A 1 238 ? -17.105 -9.425 13.490 1.00 96.25 238 HIS A CA 1
ATOM 1941 C C . HIS A 1 238 ? -16.612 -8.045 13.940 1.00 96.25 238 HIS A C 1
ATOM 1943 O O . HIS A 1 238 ? -15.406 -7.841 14.047 1.00 96.25 238 HIS A O 1
ATOM 1949 N N . GLU A 1 239 ? -17.532 -7.125 14.238 1.00 96.31 239 GLU A N 1
ATOM 1950 C CA . GLU A 1 239 ? -17.207 -5.806 14.776 1.00 96.31 239 GLU A CA 1
ATOM 1951 C C . GLU A 1 239 ? -16.522 -5.918 16.140 1.00 96.31 239 GLU A C 1
ATOM 1953 O O . GLU A 1 239 ? -15.442 -5.357 16.323 1.00 96.31 239 GLU A O 1
ATOM 1958 N N . VAL A 1 240 ? -17.099 -6.698 17.063 1.00 96.81 240 VAL A N 1
ATOM 1959 C CA . VAL A 1 240 ? -16.528 -6.921 18.400 1.00 96.81 240 VAL A CA 1
ATOM 1960 C C . VAL A 1 240 ? -15.152 -7.567 18.280 1.00 96.81 240 VAL A C 1
ATOM 1962 O O . VAL A 1 240 ? -14.178 -7.032 18.811 1.00 96.81 240 VAL A O 1
ATOM 1965 N N . LYS A 1 241 ? -15.034 -8.655 17.506 1.00 97.12 241 LYS A N 1
ATOM 1966 C CA . LYS A 1 241 ? -13.747 -9.327 17.251 1.00 97.12 241 LYS A CA 1
ATOM 1967 C C . LYS A 1 241 ? -12.699 -8.349 16.722 1.00 97.12 241 LYS A C 1
ATOM 1969 O O . LYS A 1 241 ? -11.574 -8.324 17.219 1.00 97.12 241 LYS A O 1
ATOM 1974 N N . GLN A 1 242 ? -13.056 -7.538 15.725 1.00 97.31 242 GLN A N 1
ATOM 1975 C CA . GLN A 1 242 ? -12.127 -6.618 15.073 1.00 97.31 242 GLN A CA 1
ATOM 1976 C C . GLN A 1 242 ? -11.706 -5.472 15.995 1.00 97.31 242 GLN A C 1
ATOM 1978 O O . GLN A 1 242 ? -10.525 -5.132 16.052 1.00 97.31 242 GLN A O 1
ATOM 1983 N N . PHE A 1 243 ? -12.641 -4.902 16.754 1.00 97.56 243 PHE A N 1
ATOM 1984 C CA . PHE A 1 243 ? -12.335 -3.833 17.697 1.00 97.56 243 PHE A CA 1
ATOM 1985 C C . PHE A 1 243 ? -11.469 -4.321 18.865 1.00 97.56 243 PHE A C 1
ATOM 1987 O O . PHE A 1 243 ? -10.476 -3.674 19.202 1.00 97.56 243 PHE A O 1
ATOM 1994 N N . VAL A 1 244 ? -11.776 -5.488 19.440 1.00 97.69 244 VAL A N 1
ATOM 1995 C CA . VAL A 1 244 ? -10.956 -6.080 20.510 1.00 97.69 244 VAL A CA 1
ATOM 1996 C C . VAL A 1 244 ? -9.564 -6.444 19.993 1.00 97.69 244 VAL A C 1
ATOM 1998 O O . VAL A 1 244 ? -8.571 -6.152 20.659 1.00 97.69 244 VAL A O 1
ATOM 2001 N N . THR A 1 245 ? -9.468 -6.999 18.779 1.00 98.12 245 THR A N 1
ATOM 2002 C CA . THR A 1 245 ? -8.175 -7.274 18.128 1.00 98.12 245 THR A CA 1
ATOM 2003 C C . THR A 1 245 ? -7.365 -5.992 17.969 1.00 98.12 245 THR A C 1
ATOM 2005 O O . THR A 1 245 ? -6.180 -5.958 18.294 1.00 98.12 245 THR A O 1
ATOM 2008 N N . PHE A 1 246 ? -7.998 -4.909 17.518 1.00 97.75 246 PHE A N 1
ATOM 2009 C CA . PHE A 1 246 ? -7.329 -3.622 17.400 1.00 97.75 246 PHE A CA 1
ATOM 2010 C C . PHE A 1 246 ? -6.823 -3.109 18.742 1.00 97.75 246 PHE A C 1
ATOM 2012 O O . PHE A 1 246 ? -5.637 -2.815 18.868 1.00 97.75 246 PHE A O 1
ATOM 2019 N N . LYS A 1 247 ? -7.693 -3.058 19.752 1.00 96.44 247 LYS A N 1
ATOM 2020 C CA . LYS A 1 247 ? -7.356 -2.547 21.081 1.00 96.44 247 LYS A CA 1
ATOM 2021 C C . LYS A 1 247 ? -6.211 -3.328 21.731 1.00 96.44 247 LYS A C 1
ATOM 2023 O O . LYS A 1 247 ? -5.304 -2.709 22.280 1.00 96.44 247 LYS A O 1
ATOM 2028 N N . ASN A 1 248 ? -6.250 -4.657 21.653 1.00 96.31 248 ASN A N 1
ATOM 2029 C CA . ASN A 1 248 ? -5.332 -5.519 22.397 1.00 96.31 248 ASN A CA 1
ATOM 2030 C C . ASN A 1 248 ? -4.047 -5.844 21.630 1.00 96.31 248 ASN A C 1
ATOM 2032 O O . ASN A 1 248 ? -3.012 -6.045 22.258 1.00 96.31 248 ASN A O 1
ATOM 2036 N N . CYS A 1 249 ? -4.103 -5.903 20.296 1.00 97.94 249 CYS A N 1
ATOM 2037 C CA . CYS A 1 249 ? -2.974 -6.353 19.482 1.00 97.94 249 CYS A CA 1
ATOM 2038 C C . CYS A 1 249 ? -2.389 -5.242 18.597 1.00 97.94 249 CYS A C 1
ATOM 2040 O O . CYS A 1 249 ? -1.179 -5.195 18.416 1.00 97.94 249 CYS A O 1
ATOM 2042 N N . LEU A 1 250 ? -3.207 -4.352 18.018 1.00 97.50 250 LEU A N 1
ATOM 2043 C CA . LEU A 1 250 ? -2.761 -3.508 16.893 1.00 97.50 250 LEU A CA 1
ATOM 2044 C C . LEU A 1 250 ? -2.579 -2.028 17.223 1.00 97.50 250 LEU A C 1
ATOM 2046 O O . LEU A 1 250 ? -1.839 -1.356 16.514 1.00 97.50 250 LEU A O 1
ATOM 2050 N N . ASN A 1 251 ? -3.249 -1.491 18.243 1.00 94.56 251 ASN A N 1
ATOM 2051 C CA . ASN A 1 251 ? -3.312 -0.045 18.485 1.00 94.56 251 ASN A CA 1
ATOM 2052 C C . ASN A 1 251 ? -1.930 0.593 18.724 1.00 94.56 251 ASN A C 1
ATOM 2054 O O . ASN A 1 251 ? -1.715 1.742 18.354 1.00 94.56 251 ASN A O 1
ATOM 2058 N N . SER A 1 252 ? -0.986 -0.152 19.304 1.00 94.75 252 SER A N 1
ATOM 2059 C CA . SER A 1 252 ? 0.407 0.281 19.477 1.00 94.75 252 SER A CA 1
ATOM 2060 C C . SER A 1 252 ? 1.309 -0.012 18.273 1.00 94.75 252 SER A C 1
ATOM 2062 O O . SER A 1 252 ? 2.466 0.393 18.281 1.00 94.75 252 SER A O 1
ATOM 2064 N N . VAL A 1 253 ? 0.808 -0.727 17.263 1.00 96.62 253 VAL A N 1
ATOM 2065 C CA . VAL A 1 253 ? 1.574 -1.190 16.097 1.00 96.62 253 VAL A CA 1
ATOM 2066 C C . VAL A 1 253 ? 1.258 -0.361 14.856 1.00 96.62 253 VAL A C 1
ATOM 2068 O O . VAL A 1 253 ? 2.168 0.032 14.134 1.00 96.62 253 VAL A O 1
ATOM 2071 N N . ILE A 1 254 ? -0.024 -0.088 14.590 1.00 96.38 254 ILE A N 1
ATOM 2072 C CA . ILE A 1 254 ? -0.463 0.608 13.373 1.00 96.38 254 ILE A CA 1
ATOM 2073 C C . ILE A 1 254 ? -0.920 2.044 13.672 1.00 96.38 254 ILE A C 1
ATOM 2075 O O . ILE A 1 254 ? -1.577 2.284 14.686 1.00 96.38 254 ILE A O 1
ATOM 2079 N N . PRO A 1 255 ? -0.689 3.009 12.763 1.00 95.00 255 PRO A N 1
ATOM 2080 C CA . PRO A 1 255 ? -0.987 4.426 12.991 1.00 95.00 255 PRO A CA 1
ATOM 2081 C C . PRO A 1 255 ? -2.476 4.780 12.816 1.00 95.00 255 PRO A C 1
ATOM 2083 O O . PRO A 1 255 ? -2.816 5.924 12.523 1.00 95.00 255 PRO A O 1
ATOM 2086 N N . TRP A 1 256 ? -3.395 3.819 12.966 1.00 93.12 256 TRP A N 1
ATOM 2087 C CA . TRP A 1 256 ? -4.821 4.062 12.727 1.00 93.12 256 TRP A CA 1
ATOM 2088 C C . TRP A 1 256 ? -5.381 5.111 13.688 1.00 93.12 256 TRP A C 1
ATOM 2090 O O . TRP A 1 256 ? -6.012 6.076 13.261 1.00 93.12 256 TRP A O 1
ATOM 2100 N N . TYR A 1 257 ? -5.127 4.935 14.988 1.00 93.25 257 TYR A N 1
ATOM 2101 C CA . TYR A 1 257 ? -5.608 5.844 16.025 1.00 93.25 257 TYR A CA 1
ATOM 2102 C C . TYR A 1 257 ? -5.089 7.269 15.801 1.00 93.25 257 TYR A C 1
ATOM 2104 O O . TYR A 1 257 ? -5.882 8.206 15.726 1.00 93.25 257 TYR A O 1
ATOM 2112 N N . SER A 1 258 ? -3.775 7.437 15.614 1.00 94.44 258 SER A N 1
ATOM 2113 C CA . SER A 1 258 ? -3.176 8.760 15.406 1.00 94.44 258 SER A CA 1
ATOM 2114 C C . SER A 1 258 ? -3.689 9.426 14.129 1.00 94.44 258 SER A C 1
ATOM 2116 O O . SER A 1 258 ? -3.888 10.643 14.114 1.00 94.44 258 SER A O 1
ATOM 2118 N N . ARG A 1 259 ? -3.987 8.646 13.082 1.00 95.50 259 ARG A N 1
ATOM 2119 C CA . ARG A 1 259 ? -4.564 9.191 11.853 1.00 95.50 259 ARG A CA 1
ATOM 2120 C C . ARG A 1 259 ? -6.017 9.625 12.010 1.00 95.50 259 ARG A C 1
ATOM 2122 O O . ARG A 1 259 ? -6.373 10.687 11.511 1.00 95.50 259 ARG A O 1
ATOM 2129 N N . VAL A 1 260 ? -6.832 8.890 12.768 1.00 96.62 260 VAL A N 1
ATOM 2130 C CA . VAL A 1 260 ? -8.204 9.319 13.105 1.00 96.62 260 VAL A CA 1
ATOM 2131 C C . VAL A 1 260 ? -8.193 10.652 13.856 1.00 96.62 260 VAL A C 1
ATOM 2133 O O . VAL A 1 260 ? -8.992 11.536 13.540 1.00 96.62 260 VAL A O 1
ATOM 2136 N N . VAL A 1 261 ? -7.258 10.838 14.794 1.00 96.69 261 VAL A N 1
ATOM 2137 C CA . VAL A 1 261 ? -7.073 12.118 15.498 1.00 96.69 261 VAL A CA 1
ATOM 2138 C C . VAL A 1 261 ? -6.727 13.242 14.513 1.00 96.69 261 VAL A C 1
ATOM 2140 O O . VAL A 1 261 ? -7.341 14.308 14.569 1.00 96.69 261 VAL A O 1
ATOM 2143 N N . ALA A 1 262 ? -5.775 13.013 13.601 1.00 96.62 262 ALA A N 1
ATOM 2144 C CA . ALA A 1 262 ? -5.346 14.006 12.612 1.00 96.62 262 ALA A CA 1
ATOM 2145 C C . ALA A 1 262 ? -6.488 14.422 11.667 1.00 96.62 262 ALA A C 1
ATOM 2147 O O . ALA A 1 262 ? -6.814 15.605 11.589 1.00 96.62 262 ALA A O 1
ATOM 2148 N N . VAL A 1 263 ? -7.171 13.451 11.053 1.00 96.38 263 VAL A N 1
ATOM 2149 C CA . VAL A 1 263 ? -8.318 13.691 10.160 1.00 96.38 263 VAL A CA 1
ATOM 2150 C C . VAL A 1 263 ? -9.443 14.439 10.881 1.00 96.38 263 VAL A C 1
ATOM 2152 O O . VAL A 1 263 ? -10.089 15.319 10.310 1.00 96.38 263 VAL A O 1
ATOM 2155 N N . SER A 1 264 ? -9.674 14.132 12.160 1.00 95.56 264 SER A N 1
ATOM 2156 C CA . SER A 1 264 ? -10.692 14.824 12.959 1.00 95.56 264 SER A CA 1
ATOM 2157 C C . SER A 1 264 ? -10.318 16.283 13.227 1.00 95.56 264 SER A C 1
ATOM 2159 O O . SER A 1 264 ? -11.180 17.154 13.127 1.00 95.56 264 SER A O 1
ATOM 2161 N N . LYS A 1 265 ? -9.039 16.577 13.508 1.00 95.06 265 LYS A N 1
ATOM 2162 C CA . LYS A 1 265 ? -8.544 17.959 13.644 1.00 95.06 265 LYS A CA 1
ATOM 2163 C C . LYS A 1 265 ? -8.715 18.746 12.347 1.00 95.06 265 LYS A C 1
ATOM 2165 O O . LYS A 1 265 ? -9.232 19.858 12.386 1.00 95.06 265 LYS A O 1
ATOM 2170 N N . GLU A 1 266 ? -8.336 18.164 11.213 1.00 94.06 266 GLU A N 1
ATOM 2171 C CA . GLU A 1 266 ? -8.478 18.800 9.897 1.00 94.06 266 GLU A CA 1
ATOM 2172 C C . GLU A 1 266 ? -9.944 19.095 9.563 1.00 94.06 266 GLU A C 1
ATOM 2174 O O . GLU A 1 266 ? -10.280 20.206 9.162 1.00 94.06 266 GLU A O 1
ATOM 2179 N N . LYS A 1 267 ? -10.851 18.144 9.817 1.00 91.38 267 LYS A N 1
ATOM 2180 C CA . LYS A 1 267 ? -12.294 18.315 9.578 1.00 91.38 267 LYS A CA 1
ATOM 2181 C C . LYS A 1 267 ? -12.936 19.405 10.450 1.00 91.38 267 LYS A C 1
ATOM 2183 O O . LYS A 1 267 ? -13.981 19.950 10.083 1.00 91.38 267 LYS A O 1
ATOM 2188 N N . LEU A 1 268 ? -12.354 19.689 11.615 1.00 90.75 268 LEU A N 1
ATOM 2189 C CA . LEU A 1 268 ? -12.807 20.733 12.538 1.00 90.75 268 LEU A CA 1
ATOM 2190 C C . LEU A 1 268 ? -12.090 22.074 12.330 1.00 90.75 268 LEU A C 1
ATOM 2192 O O . LEU A 1 268 ? -12.496 23.073 12.925 1.00 90.75 268 LEU A O 1
ATOM 2196 N N . TYR A 1 269 ? -11.046 22.123 11.499 1.00 88.94 269 TYR A N 1
ATOM 2197 C CA . TYR A 1 269 ? -10.283 23.342 11.267 1.00 88.94 269 TYR A CA 1
ATOM 2198 C C . TYR A 1 269 ? -11.184 24.466 10.733 1.00 88.94 269 TYR A C 1
ATOM 2200 O O . TYR A 1 269 ? -11.974 24.273 9.811 1.00 88.94 269 TYR A O 1
ATOM 2208 N N . GLY A 1 270 ? -11.084 25.650 11.341 1.00 79.38 270 GLY A N 1
ATOM 2209 C CA . GLY A 1 270 ? -11.881 26.822 10.965 1.00 79.38 270 GLY A CA 1
ATOM 2210 C C . GLY A 1 270 ? -13.351 26.789 11.402 1.00 79.38 270 GLY A C 1
ATOM 2211 O O . GLY A 1 270 ? -14.074 27.749 11.135 1.00 79.38 270 GLY A O 1
ATOM 2212 N N . LYS A 1 271 ? -13.815 25.739 12.095 1.00 80.00 271 LYS A N 1
ATOM 2213 C CA . LYS A 1 271 ? -15.163 25.719 12.676 1.00 80.00 271 LYS A CA 1
ATOM 2214 C C . LYS A 1 271 ? -15.210 26.487 13.994 1.00 80.00 271 LYS A C 1
ATOM 2216 O O . LYS A 1 271 ? -14.297 26.404 14.815 1.00 80.00 271 LYS A O 1
ATOM 2221 N N . ALA A 1 272 ? -16.305 27.215 14.210 1.00 71.19 272 ALA A N 1
ATOM 2222 C CA . ALA A 1 272 ? -16.565 27.853 15.494 1.00 71.19 272 ALA A CA 1
ATOM 2223 C C . ALA A 1 272 ? -16.684 26.785 16.602 1.00 71.19 272 ALA A C 1
ATOM 2225 O O . ALA A 1 272 ? -17.241 25.715 16.344 1.00 71.19 272 ALA A O 1
ATOM 2226 N N . PRO A 1 273 ? -16.211 27.058 17.832 1.00 65.50 273 PRO A N 1
ATOM 2227 C CA . PRO A 1 273 ? -16.378 26.137 18.950 1.00 65.50 273 PRO A CA 1
ATOM 2228 C C . PRO A 1 273 ? -17.857 25.781 19.144 1.00 65.50 273 PRO A C 1
ATOM 2230 O O . PRO A 1 273 ? -18.711 26.670 19.221 1.00 65.50 273 PRO A O 1
ATOM 2233 N N . CYS A 1 274 ? -18.164 24.484 19.213 1.00 63.94 274 CYS A N 1
ATOM 2234 C CA . CYS A 1 274 ? -19.532 24.013 19.410 1.00 63.94 274 CYS A CA 1
ATOM 2235 C C . CYS A 1 274 ? -20.068 24.525 20.762 1.00 63.94 274 CYS A C 1
ATOM 2237 O O . CYS A 1 274 ? -19.395 24.400 21.787 1.00 63.94 274 CYS A O 1
ATOM 2239 N N . LYS A 1 275 ? -21.266 25.130 20.771 1.00 62.44 275 LYS A N 1
ATOM 2240 C CA . LYS A 1 275 ? -21.786 25.874 21.938 1.00 62.44 275 LYS A CA 1
ATOM 2241 C C . LYS A 1 275 ? -22.200 24.986 23.120 1.00 62.44 275 LYS A C 1
ATOM 2243 O O . LYS A 1 275 ? -22.268 25.491 24.236 1.00 62.44 275 LYS A O 1
ATOM 2248 N N . SER A 1 276 ? -22.415 23.686 22.918 1.00 64.44 276 SER A N 1
ATOM 2249 C CA . SER A 1 276 ? -22.469 22.707 24.009 1.00 64.44 276 SER A CA 1
ATOM 2250 C C . SER A 1 276 ? -22.356 21.272 23.482 1.00 64.44 276 SER A C 1
ATOM 2252 O O . SER A 1 276 ? -23.172 20.816 22.691 1.00 64.44 276 SER A O 1
ATOM 2254 N N . CYS A 1 277 ? -21.369 20.525 23.980 1.00 68.31 277 CYS A N 1
ATOM 2255 C CA . CYS A 1 277 ? -21.336 19.057 23.874 1.00 68.31 277 CYS A CA 1
ATOM 2256 C C . CYS A 1 277 ? -21.875 18.366 25.135 1.00 68.31 277 CYS A C 1
ATOM 2258 O O . CYS A 1 277 ? -21.742 17.158 25.319 1.00 68.31 277 CYS A O 1
ATOM 2260 N N . ALA A 1 278 ? -22.526 19.135 26.007 1.00 53.97 278 ALA A N 1
ATOM 2261 C CA . ALA A 1 278 ? -23.127 18.669 27.245 1.00 53.97 278 ALA A CA 1
ATOM 2262 C C . ALA A 1 278 ? -24.548 18.123 27.009 1.00 53.97 278 ALA A C 1
ATOM 2264 O O . ALA A 1 278 ? -25.494 18.686 27.539 1.00 53.97 278 ALA A O 1
ATOM 2265 N N . ALA A 1 279 ? -24.711 17.080 26.181 1.00 45.38 279 ALA A N 1
ATOM 2266 C CA . ALA A 1 279 ? -25.964 16.300 26.093 1.00 45.38 279 ALA A CA 1
ATOM 2267 C C . ALA A 1 279 ? -25.884 15.002 25.255 1.00 45.38 279 ALA A C 1
ATOM 2269 O O . ALA A 1 279 ? -26.921 14.435 24.936 1.00 45.38 279 ALA A O 1
ATOM 2270 N N . ALA A 1 280 ? -24.706 14.485 24.890 1.00 42.88 280 ALA A N 1
ATOM 2271 C CA . ALA A 1 280 ? -24.607 13.169 24.241 1.00 42.88 280 ALA A CA 1
ATOM 2272 C C . ALA A 1 280 ? -24.272 12.077 25.271 1.00 42.88 280 ALA A C 1
ATOM 2274 O O . ALA A 1 280 ? -23.296 11.348 25.127 1.00 42.88 280 ALA A O 1
ATOM 2275 N N . LYS A 1 281 ? -25.045 12.002 26.360 1.00 40.78 281 LYS A N 1
ATOM 2276 C CA . LYS A 1 281 ? -25.071 10.803 27.202 1.00 40.78 281 LYS A CA 1
ATOM 2277 C C . LYS A 1 281 ? -26.284 9.978 26.787 1.00 40.78 281 LYS A C 1
ATOM 2279 O O . LYS A 1 281 ? -27.399 10.479 26.816 1.00 40.78 281 LYS A O 1
ATOM 2284 N N . GLU A 1 282 ? -25.998 8.732 26.422 1.00 41.09 282 GLU A N 1
ATOM 2285 C CA . GLU A 1 282 ? -26.936 7.614 26.298 1.00 41.09 282 GLU A CA 1
ATOM 2286 C C . GLU A 1 282 ? -27.876 7.641 25.083 1.00 41.09 282 GLU A C 1
ATOM 2288 O O . GLU A 1 282 ? -29.077 7.867 25.177 1.00 41.09 282 GLU A O 1
ATOM 2293 N N . VAL A 1 283 ? -27.337 7.237 23.931 1.00 36.56 283 VAL A N 1
ATOM 2294 C CA . VAL A 1 283 ? -28.060 6.225 23.150 1.00 36.56 283 VAL A CA 1
ATOM 2295 C C . VAL A 1 283 ? -27.540 4.881 23.660 1.00 36.56 283 VAL A C 1
ATOM 2297 O O . VAL A 1 283 ? -26.320 4.690 23.635 1.00 36.56 283 VAL A O 1
ATOM 2300 N N . PRO A 1 284 ? -28.386 3.965 24.163 1.00 34.94 284 PRO A N 1
ATOM 2301 C CA . PRO A 1 284 ? -27.923 2.653 24.580 1.00 34.94 284 PRO A CA 1
ATOM 2302 C C . PRO A 1 284 ? -27.482 1.894 23.328 1.00 34.94 284 PRO A C 1
ATOM 2304 O O . PRO A 1 284 ? -28.287 1.285 22.625 1.00 34.94 284 PRO A O 1
ATOM 2307 N N . TYR A 1 285 ? -26.187 1.946 23.022 1.00 37.84 285 TYR A N 1
ATOM 2308 C CA . TYR A 1 285 ? -25.581 0.873 22.257 1.00 37.84 285 TYR A CA 1
ATOM 2309 C C . TYR A 1 285 ? -25.676 -0.368 23.137 1.00 37.84 285 TYR A C 1
ATOM 2311 O O . TYR A 1 285 ? -25.348 -0.305 24.326 1.00 37.84 285 TYR A O 1
ATOM 2319 N N . VAL A 1 286 ? -26.150 -1.483 22.582 1.00 36.09 286 VAL A N 1
ATOM 2320 C CA . VAL A 1 286 ? -26.029 -2.779 23.248 1.00 36.09 286 VAL A CA 1
ATOM 2321 C C . VAL A 1 286 ? -24.535 -3.063 23.324 1.00 36.09 286 VAL A C 1
ATOM 2323 O O . VAL A 1 286 ? -23.923 -3.572 22.390 1.00 36.09 286 VAL A O 1
ATOM 2326 N N . VAL A 1 287 ? -23.927 -2.654 24.434 1.00 38.03 287 VAL A N 1
ATOM 2327 C CA . VAL A 1 287 ? -22.598 -3.092 24.814 1.00 38.03 287 VAL A CA 1
ATOM 2328 C C . VAL A 1 287 ? -22.752 -4.584 25.058 1.00 38.03 287 VAL A C 1
ATOM 2330 O O . VAL A 1 287 ? -23.201 -5.008 26.120 1.00 38.03 287 VAL A O 1
ATOM 2333 N N . HIS A 1 288 ? -22.400 -5.403 24.069 1.00 38.25 288 HIS A N 1
ATOM 2334 C CA . HIS A 1 288 ? -21.933 -6.738 24.396 1.00 38.25 288 HIS A CA 1
ATOM 2335 C C . HIS A 1 288 ? -20.738 -6.511 25.315 1.00 38.25 288 HIS A C 1
ATOM 2337 O O . HIS A 1 288 ? -19.726 -5.954 24.891 1.00 38.25 288 HIS A O 1
ATOM 2343 N N . HIS A 1 289 ? -20.931 -6.785 26.608 1.00 32.62 289 HIS A N 1
ATOM 2344 C CA . HIS A 1 289 ? -19.914 -6.621 27.632 1.00 32.62 289 HIS A CA 1
ATOM 2345 C C . HIS A 1 289 ? -18.642 -7.325 27.171 1.00 32.62 289 HIS A C 1
ATOM 2347 O O . HIS A 1 289 ? -18.531 -8.542 27.264 1.00 32.62 289 HIS A O 1
ATOM 2353 N N . VAL A 1 290 ? -17.675 -6.549 26.685 1.00 40.72 290 VAL A N 1
ATOM 2354 C CA . VAL A 1 290 ? -16.292 -6.989 26.578 1.00 40.72 290 VAL A CA 1
ATOM 2355 C C . VAL A 1 290 ? -15.757 -6.942 28.010 1.00 40.72 290 VAL A C 1
ATOM 2357 O O . VAL A 1 290 ? -15.679 -5.846 28.576 1.00 40.72 290 VAL A O 1
ATOM 2360 N N . PRO A 1 291 ? -15.446 -8.086 28.643 1.00 34.03 291 PRO A N 1
ATOM 2361 C CA . PRO A 1 291 ? -14.955 -8.092 30.013 1.00 34.03 291 PRO A CA 1
ATOM 2362 C C . PRO A 1 291 ? -13.663 -7.277 30.119 1.00 34.03 291 PRO A C 1
ATOM 2364 O O . PRO A 1 291 ? -12.806 -7.319 29.232 1.00 34.03 291 PRO A O 1
ATOM 2367 N N . ALA A 1 292 ? -13.517 -6.533 31.213 1.00 38.00 292 ALA A N 1
ATOM 2368 C CA . ALA A 1 292 ? -12.290 -5.813 31.507 1.00 38.00 292 ALA A CA 1
ATOM 2369 C C . ALA A 1 292 ? -11.133 -6.798 31.765 1.00 38.00 292 ALA A C 1
ATOM 2371 O O . ALA A 1 292 ? -11.160 -7.550 32.734 1.00 38.00 292 ALA A O 1
ATOM 2372 N N . SER A 1 293 ? -10.090 -6.690 30.934 1.00 40.72 293 SER A N 1
ATOM 2373 C CA . SER A 1 293 ? -8.701 -7.141 31.135 1.00 40.72 293 SER A CA 1
ATOM 2374 C C . SER A 1 293 ? -8.399 -8.646 31.225 1.00 40.72 293 SER A C 1
ATOM 2376 O O . SER A 1 293 ? -8.920 -9.337 32.088 1.00 40.72 293 SER A O 1
ATOM 2378 N N . VAL A 1 294 ? -7.402 -9.090 30.443 1.00 35.94 294 VAL A N 1
ATOM 2379 C CA . VAL A 1 294 ? -6.254 -9.870 30.948 1.00 35.94 294 VAL A CA 1
ATOM 2380 C C . VAL A 1 294 ? -5.009 -9.488 30.131 1.00 35.94 294 VAL A C 1
ATOM 2382 O O . VAL A 1 294 ? -5.020 -9.598 28.910 1.00 35.94 294 VAL A O 1
ATOM 2385 N N . GLY A 1 295 ? -3.936 -9.067 30.810 1.00 32.84 295 GLY A N 1
ATOM 2386 C CA . GLY A 1 295 ? -2.589 -8.922 30.242 1.00 32.84 295 GLY A CA 1
ATOM 2387 C C . GLY A 1 295 ? -2.136 -7.474 30.058 1.00 32.84 295 GLY A C 1
ATOM 2388 O O . GLY A 1 295 ? -2.610 -6.770 29.173 1.00 32.84 295 GLY A O 1
ATOM 2389 N N . ALA A 1 296 ? -1.203 -7.028 30.900 1.00 32.69 296 ALA A N 1
ATOM 2390 C CA . ALA A 1 296 ? -0.528 -5.747 30.738 1.00 32.69 296 ALA A CA 1
ATOM 2391 C C . ALA A 1 296 ? 0.097 -5.644 29.338 1.00 32.69 296 ALA A C 1
ATOM 2393 O O . ALA A 1 296 ? 0.812 -6.550 28.907 1.00 32.69 296 ALA A O 1
ATOM 2394 N N . ALA A 1 297 ? -0.157 -4.530 28.650 1.00 33.91 297 ALA A N 1
ATOM 2395 C CA . ALA A 1 297 ? 0.547 -4.189 27.424 1.00 33.91 297 ALA A CA 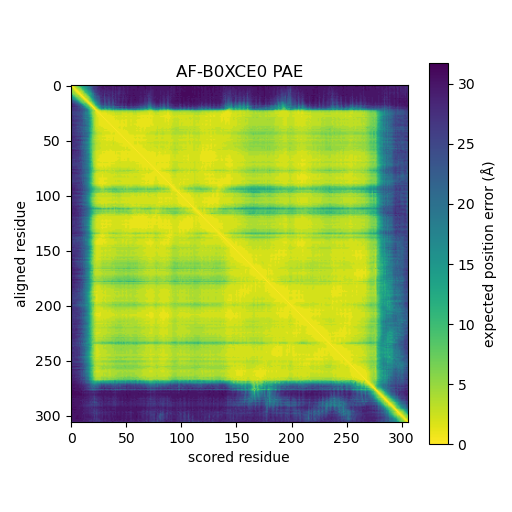1
ATOM 2396 C C . ALA A 1 297 ? 2.068 -4.204 27.685 1.00 33.91 297 ALA A C 1
ATOM 2398 O O . ALA A 1 297 ? 2.511 -3.649 28.701 1.00 33.91 297 ALA A O 1
ATOM 2399 N N . PRO A 1 298 ? 2.887 -4.808 26.806 1.00 31.73 298 PRO A N 1
ATOM 2400 C CA . PRO A 1 298 ? 4.329 -4.623 26.850 1.00 31.73 298 PRO A CA 1
ATOM 2401 C C . PRO A 1 298 ? 4.645 -3.126 26.794 1.00 31.73 298 PRO A C 1
ATOM 2403 O O . PRO A 1 298 ? 4.047 -2.385 26.011 1.00 31.73 298 PRO A O 1
ATOM 2406 N N . LYS A 1 299 ? 5.571 -2.673 27.644 1.00 30.97 299 LYS A N 1
ATOM 2407 C CA . LYS A 1 299 ? 6.046 -1.286 27.623 1.00 30.97 299 LYS A CA 1
ATOM 2408 C C . LYS A 1 299 ? 6.560 -0.945 26.215 1.00 30.97 299 LYS A C 1
ATOM 2410 O O . LYS A 1 299 ? 7.257 -1.774 25.628 1.00 30.97 299 LYS A O 1
ATOM 2415 N N . PRO A 1 300 ? 6.263 0.252 25.684 1.00 29.88 300 PRO A N 1
ATOM 2416 C CA . PRO A 1 300 ? 6.796 0.675 24.398 1.00 29.88 300 PRO A CA 1
ATOM 2417 C C . PRO A 1 300 ? 8.327 0.740 24.468 1.00 29.88 300 PRO A C 1
ATOM 2419 O O . PRO A 1 300 ? 8.888 1.465 25.290 1.00 29.88 300 PRO A O 1
ATOM 2422 N N . TYR A 1 301 ? 8.998 -0.023 23.605 1.00 29.92 301 TYR A N 1
ATOM 2423 C CA . TYR A 1 301 ? 10.421 0.143 23.326 1.00 29.92 301 TYR A CA 1
ATOM 2424 C C . TYR A 1 301 ? 10.581 1.327 22.365 1.00 29.92 301 TYR A C 1
ATOM 2426 O O . TYR A 1 301 ? 10.631 1.156 21.153 1.00 29.92 301 TYR A O 1
ATOM 2434 N N . TYR A 1 302 ? 10.652 2.539 22.911 1.00 33.69 302 TYR A N 1
ATOM 2435 C CA . TYR A 1 302 ? 11.319 3.649 22.234 1.00 33.69 302 TYR A CA 1
ATOM 2436 C C . TYR A 1 302 ? 12.6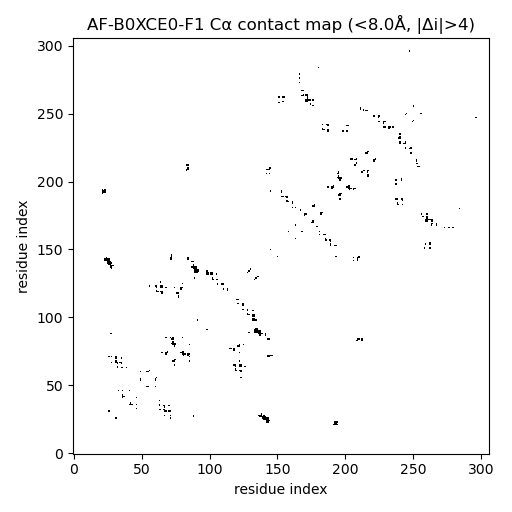39 3.889 22.952 1.00 33.69 302 TYR A C 1
ATOM 2438 O O . TYR A 1 302 ? 12.647 4.369 24.081 1.00 33.69 302 TYR A O 1
ATOM 2446 N N . ASN A 1 303 ? 13.722 3.454 22.313 1.00 29.56 303 ASN A N 1
ATOM 2447 C CA . ASN A 1 303 ? 15.072 4.001 22.425 1.00 29.56 303 ASN A CA 1
ATOM 2448 C C . ASN A 1 303 ? 15.989 3.155 21.547 1.00 29.56 303 ASN A C 1
ATOM 2450 O O . ASN A 1 303 ? 16.436 2.101 21.990 1.00 29.56 303 ASN A O 1
ATOM 2454 N N . VAL A 1 304 ? 16.279 3.630 20.338 1.00 27.52 304 VAL A N 1
ATOM 2455 C CA . VAL A 1 304 ? 17.667 3.707 19.873 1.00 27.52 304 VAL A CA 1
ATOM 2456 C C . VAL A 1 304 ? 17.752 4.914 18.944 1.00 27.52 304 VAL A C 1
ATOM 2458 O O . VAL A 1 304 ? 17.116 4.938 17.891 1.00 27.52 304 VAL A O 1
ATOM 2461 N N . ASP A 1 305 ? 18.489 5.927 19.387 1.00 31.20 305 ASP A N 1
ATOM 2462 C CA . ASP A 1 305 ? 19.047 6.968 18.533 1.00 31.20 305 ASP A CA 1
ATOM 2463 C C . ASP A 1 305 ? 19.812 6.324 17.372 1.00 31.20 305 ASP A C 1
ATOM 2465 O O . ASP A 1 305 ? 20.648 5.465 17.640 1.00 31.20 305 ASP A O 1
ATOM 2469 N N . HIS A 1 306 ? 19.548 6.749 16.132 1.00 34.72 306 HIS A N 1
ATOM 2470 C CA . HIS A 1 306 ? 20.504 6.855 15.017 1.00 34.72 306 HIS A CA 1
ATOM 2471 C C . HIS A 1 306 ? 19.898 7.692 13.887 1.00 34.72 306 HIS A C 1
ATOM 2473 O O . HIS A 1 306 ? 18.816 7.319 13.380 1.00 34.72 306 HIS A O 1
#

Solvent-accessible surface area (backbone atoms only — not comparable to full-atom values): 17980 Å² total; per-residue (Å²): 141,84,87,82,83,83,83,82,81,81,80,80,79,78,81,73,71,80,73,76,86,49,86,58,50,66,45,26,58,67,52,31,40,48,56,32,27,60,76,68,70,48,48,68,72,57,51,52,47,34,58,75,59,69,57,53,100,42,71,73,45,21,47,38,43,32,45,18,34,48,74,50,57,17,42,40,85,88,76,45,72,37,60,60,40,48,53,67,38,40,41,55,56,90,90,60,85,54,26,66,62,51,20,54,50,43,31,52,64,59,43,68,80,47,63,77,83,46,49,36,62,45,39,31,47,41,48,50,22,39,60,72,36,35,29,48,76,34,89,56,63,32,82,46,46,65,52,74,68,55,47,49,48,42,52,52,47,22,43,57,78,62,61,58,48,69,60,55,38,51,33,19,44,74,65,57,36,85,88,38,88,55,40,43,61,27,51,37,51,33,29,42,44,64,53,32,30,41,96,88,73,43,69,35,48,67,50,46,24,37,54,69,56,41,69,65,53,75,36,70,66,49,50,50,46,44,52,49,42,51,64,74,39,63,89,53,55,70,44,57,43,49,39,52,33,34,70,77,62,35,60,92,66,48,68,59,65,65,46,52,22,50,54,30,42,61,75,48,59,93,58,76,82,77,93,71,70,89,73,85,74,80,78,86,68,86,71,77,79,74,78,86,83,87,79,83,76,79,78,83,88,82,83,78,92,130

Nearest PDB structures (foldseek):
  3l47-assembly1_A  TM=7.042E-01  e=7.030E-03  Anopheles gambiae str. PEST
  8by4-assembly1_A  TM=7.221E-01  e=8.614E-02  Aedes albopictus
  6oii-assembly1_A  TM=6.836E-01  e=6.262E-02  Aedes aegypti
  6opb-assembly3_B  TM=7.032E-01  e=1.240E-01  Aedes aegypti
  6jpm-assembly2_B  TM=5.770E-01  e=2.188E+00  Chrysopa pallens

Sequence (306 aa):
MRSSIIFFVLVQVYLGGASLHHKITYKSFHDGLRECAEYYEISNCTLDKYIAESYPNIEPVQRLIHCTLHNLVSWTDGKGVKEHVFRNFFVPAVGDSCYANRTRECIRSACHRLDHGNHFARAYETFQCYYHQWGNISPKKQFIPRTEYDFDTLILEAIHFRHVPECELIEYSKGNVLDQPNFAPGYFLGSVRGGYYSLKHGISLENLYTQFGCPELLTKELKQCVEGVVKQYCDDSHEVKQFVTFKNCLNSVIPWYSRVVAVSKEKLYGKAPCKSCAAAKEVPYVVHHVPASVGAAPKPYYNVDH

InterPro domains:
  IPR006170 Pheromone/general odorant binding protein [PF01395] (31-132)
  IPR036728 Pheromone/general odorant binding protein superfamily [G3DSA:1.10.238.20] (29-151)
  IPR036728 Pheromone/general odorant binding protein superfamily [SSF47565] (25-136)